Protein AF-0000000080712493 (afdb_homodimer)

Solvent-accessible surface area (backbone atoms only — not comparable to full-atom values): 12347 Å² total; per-residue (Å²): 123,86,39,82,75,51,66,34,61,22,50,21,56,15,63,60,37,55,38,54,39,56,2,44,39,39,2,49,44,54,32,48,72,84,66,84,68,89,55,41,66,80,71,30,72,74,20,59,71,36,26,31,35,43,40,38,36,16,29,70,61,60,69,86,69,39,54,61,70,66,43,53,66,72,57,88,69,43,43,71,48,79,75,41,77,43,84,12,12,34,76,44,72,55,85,54,62,48,60,93,55,55,23,89,50,30,45,19,30,29,18,34,23,42,41,36,36,26,60,123,87,38,82,74,52,66,35,63,23,48,21,56,16,63,60,38,55,39,53,38,55,3,44,37,41,2,49,44,54,32,48,73,85,65,82,71,90,56,41,65,78,71,30,70,74,19,60,70,34,25,31,35,44,38,38,35,17,27,71,63,62,69,86,69,38,54,62,70,65,44,53,67,72,57,89,69,41,42,71,46,80,74,40,76,43,84,12,12,33,78,46,74,54,83,54,63,48,60,93,57,54,24,89,50,28,45,18,30,28,18,34,24,42,43,37,35,26,62

Sequence (238 aa):
MDHVLFVELGFGNDQHGQNATKACVRACRNAIEFNSIPSIKNIVPGGYAGMKLRVQLAVPVAEEEVDVEEIKKVFPYGELLPIEFQSGGMRASSGIALPEMGDTNDDMIVAISCVTVGYMDHVLFVELGFGNDQHGQNATKACVRACRNAIEFNSIPSIKNIVPGGYAGMKLRVQLAVPVAEEEVDVEEIKKVFPYGELLPIEFQSGGMRASSGIALPEMGDTNDDMIVAISCVTVGY

Foldseek 3Di:
DPDWDDKWKFKAKDQAQQQQQRRLLRRLCRRPVPDDDPCQPVPAVVRQQRKEKAKEKAWQDDPVSYDVVSNVVSDPTYHYDDYHYDHDFDWDFSPDYDVVRNHPHRIMIMMMMMMIMDD/DPDWDDKFKFKAKDQAQQQQQRRLLRRLCRRPVPDDDPCQPVPAVVGQQRKEKAKEKAWQDDPVSYDVVSNVVSDPTYHYDDYHYDHDFDWDFSPDYDVVRNHPHRIMIMMMMMMIMDD

InterPro domains:
  IPR011719 Conserved hypothetical protein CHP02058 [PF09585] (5-117)
  IPR011719 Conserved hypothetical protein CHP02058 [PTHR34784] (3-119)
  IPR011719 Conserved hypothetical protein CHP02058 [TIGR02058] (4-119)
  IPR037103 Tubulin/FtsZ-like, C-terminal domain [G3DSA:3.30.1330.20] (1-119)

Radius of gyration: 18.99 Å; Cα contacts (8 Å, |Δi|>4): 610; chains: 2; bounding box: 48×58×40 Å

Structure (mmCIF, N/CA/C/O backbone):
data_AF-0000000080712493-model_v1
#
loop_
_entity.id
_entity.type
_entity.pdbx_description
1 polymer 'Uncharacterized protein'
#
loop_
_atom_site.group_PDB
_atom_site.id
_atom_site.type_symbol
_atom_site.label_atom_id
_atom_site.label_alt_id
_atom_site.label_comp_id
_atom_site.label_asym_id
_atom_site.label_entity_id
_atom_site.label_seq_id
_atom_site.pdbx_PDB_ins_code
_atom_site.Cartn_x
_atom_site.Cartn_y
_atom_site.Cartn_z
_atom_site.occupancy
_atom_site.B_iso_or_equiv
_atom_site.auth_seq_id
_atom_site.auth_comp_id
_atom_site.auth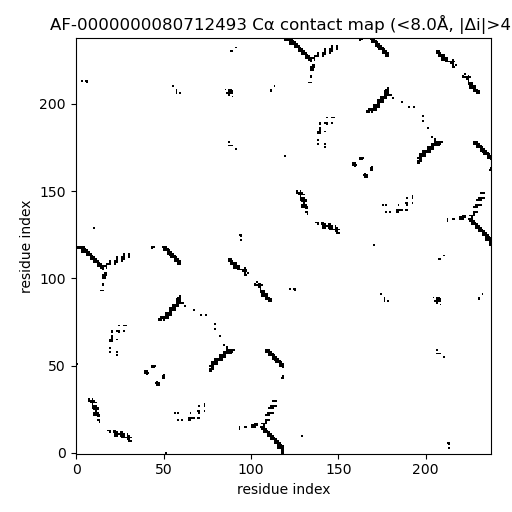_asym_id
_atom_site.auth_atom_id
_atom_site.pdbx_PDB_model_num
ATOM 1 N N . MET A 1 1 ? -0.696 21.531 14.648 1 87.88 1 MET A N 1
ATOM 2 C CA . MET A 1 1 ? -1.463 21.969 13.484 1 87.88 1 MET A CA 1
ATOM 3 C C . MET A 1 1 ? -2.91 22.266 13.867 1 87.88 1 MET A C 1
ATOM 5 O O . MET A 1 1 ? -3.658 21.359 14.234 1 87.88 1 MET A O 1
ATOM 9 N N . ASP A 1 2 ? -3.365 23.531 13.875 1 89.62 2 ASP A N 1
ATOM 10 C CA . ASP A 1 2 ? -4.664 23.969 14.383 1 89.62 2 ASP A CA 1
ATOM 11 C C . ASP A 1 2 ? -5.758 23.734 13.344 1 89.62 2 ASP A C 1
ATOM 13 O O . ASP A 1 2 ? -6.926 23.547 13.695 1 89.62 2 ASP A O 1
ATOM 17 N N . HIS A 1 3 ? -5.41 23.844 12.023 1 94.12 3 HIS A N 1
ATOM 18 C CA . HIS A 1 3 ? -6.352 23.672 10.922 1 94.12 3 HIS A CA 1
ATOM 19 C C . HIS A 1 3 ? -5.828 22.672 9.891 1 94.12 3 HIS A C 1
ATOM 21 O O . HIS A 1 3 ? -4.801 22.922 9.25 1 94.12 3 HIS A O 1
ATOM 27 N N . VAL A 1 4 ? -6.617 21.641 9.703 1 94.81 4 VAL A N 1
ATOM 28 C CA . VAL A 1 4 ? -6.293 20.656 8.68 1 94.81 4 VAL A CA 1
ATOM 29 C C . VAL A 1 4 ? -6.992 21.031 7.367 1 94.81 4 VAL A C 1
ATOM 31 O O . VAL A 1 4 ? -8.203 21.281 7.352 1 94.81 4 VAL A O 1
ATOM 34 N N . LEU A 1 5 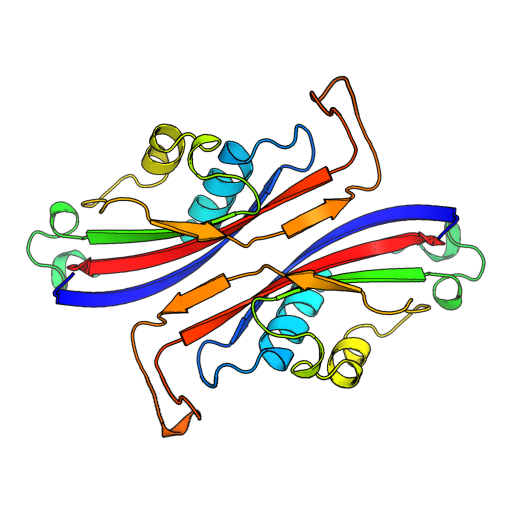? -6.223 21.141 6.293 1 93.5 5 LEU A N 1
ATOM 35 C CA . LEU A 1 5 ? -6.785 21.453 4.984 1 93.5 5 LEU A CA 1
ATOM 36 C C . LEU A 1 5 ? -7.07 20.172 4.203 1 93.5 5 LEU A C 1
ATOM 38 O O . LEU A 1 5 ? -8.188 19.969 3.723 1 93.5 5 LEU A O 1
ATOM 42 N N . PHE A 1 6 ? -6.109 19.344 4.074 1 92.44 6 PHE A N 1
ATOM 43 C CA . PHE A 1 6 ? -6.355 18.062 3.412 1 92.44 6 PHE A CA 1
ATOM 44 C C . PHE A 1 6 ? -5.336 17.031 3.852 1 92.44 6 PHE A C 1
ATOM 46 O O . PHE A 1 6 ? -4.316 17.359 4.461 1 92.44 6 PHE A O 1
ATOM 53 N N . VAL A 1 7 ? -5.656 15.766 3.613 1 95.75 7 VAL A N 1
ATOM 54 C CA . VAL A 1 7 ? -4.867 14.578 3.924 1 95.75 7 VAL A CA 1
ATOM 55 C C . VAL A 1 7 ? -4.633 13.758 2.654 1 95.75 7 VAL A C 1
ATOM 57 O O . VAL A 1 7 ? -5.566 13.523 1.884 1 95.75 7 VAL A O 1
ATOM 60 N N . GLU A 1 8 ? -3.416 13.391 2.385 1 95.88 8 GLU A N 1
ATOM 61 C CA . GLU A 1 8 ? -3.035 12.625 1.206 1 95.88 8 GLU A CA 1
ATOM 62 C C . GLU A 1 8 ? -2.256 11.367 1.593 1 95.88 8 GLU A C 1
ATOM 64 O O . GLU A 1 8 ? -1.424 11.406 2.502 1 95.88 8 GLU A O 1
ATOM 69 N N . LEU A 1 9 ? -2.561 10.312 0.886 1 97.75 9 LEU A N 1
ATOM 70 C CA . LEU A 1 9 ? -1.849 9.055 1.108 1 97.75 9 LEU A CA 1
ATOM 71 C C . LEU A 1 9 ? -0.946 8.727 -0.076 1 97.75 9 LEU A C 1
ATOM 73 O O . LEU A 1 9 ? -1.224 9.133 -1.206 1 97.75 9 LEU A O 1
ATOM 77 N N . GLY A 1 10 ? 0.077 8.039 0.183 1 98.31 10 GLY A N 1
ATOM 78 C CA . GLY A 1 10 ? 0.946 7.473 -0.836 1 98.31 10 GLY A CA 1
ATOM 79 C C . GLY A 1 10 ? 1.612 6.18 -0.403 1 98.31 10 GLY A C 1
ATOM 80 O O . GLY A 1 10 ? 1.569 5.816 0.774 1 98.31 10 GLY A O 1
ATOM 81 N N . PHE A 1 11 ? 2.195 5.508 -1.31 1 98.5 11 PHE A N 1
ATOM 82 C CA . PHE A 1 11 ? 2.977 4.316 -1 1 98.5 11 PHE A CA 1
ATOM 83 C C . PHE A 1 11 ? 4.164 4.188 -1.944 1 98.5 11 PHE A C 1
ATOM 85 O O . PHE A 1 11 ? 4.195 4.816 -3.004 1 98.5 11 PHE A O 1
ATOM 92 N N . GLY A 1 12 ? 5.113 3.465 -1.508 1 98.44 12 GLY A N 1
ATOM 93 C CA . GLY A 1 12 ? 6.344 3.234 -2.248 1 98.44 12 GLY A CA 1
ATOM 94 C C . GLY A 1 12 ? 7.074 1.98 -1.812 1 98.44 12 GLY A C 1
ATOM 95 O O . GLY A 1 12 ? 6.867 1.488 -0.7 1 98.44 12 GLY A O 1
ATOM 96 N N . ASN A 1 13 ? 7.879 1.488 -2.695 1 98.25 13 ASN A N 1
ATOM 97 C CA . ASN A 1 13 ? 8.609 0.264 -2.379 1 98.25 13 ASN A CA 1
ATOM 98 C C . ASN A 1 13 ? 10.07 0.359 -2.793 1 98.25 13 ASN A C 1
ATOM 100 O O . ASN A 1 13 ? 10.445 1.251 -3.557 1 98.25 13 ASN A O 1
ATOM 104 N N . ASP A 1 14 ? 10.922 -0.417 -2.189 1 97.25 14 ASP A N 1
ATOM 105 C CA . ASP A 1 14 ? 12.219 -0.833 -2.703 1 97.25 14 ASP A CA 1
ATOM 106 C C . ASP A 1 14 ? 12.227 -2.32 -3.045 1 97.25 14 ASP A C 1
ATOM 108 O O . ASP A 1 14 ? 12.195 -3.17 -2.152 1 97.25 14 ASP A O 1
ATOM 112 N N . GLN A 1 15 ? 12.273 -2.547 -4.371 1 95.06 15 GLN A N 1
ATOM 113 C CA . GLN A 1 15 ? 12.148 -3.918 -4.852 1 95.06 15 GLN A CA 1
ATOM 114 C C . GLN A 1 15 ? 13.422 -4.715 -4.59 1 95.06 15 GLN A C 1
ATOM 116 O O . GLN A 1 15 ? 13.375 -5.938 -4.426 1 95.06 15 GLN A O 1
ATOM 121 N N . HIS A 1 16 ? 14.547 -3.967 -4.684 1 93.69 16 HIS A N 1
ATOM 122 C CA . HIS A 1 16 ? 15.852 -4.59 -4.523 1 93.69 16 HIS A CA 1
ATOM 123 C C . HIS A 1 16 ? 16.734 -3.785 -3.576 1 93.69 16 HIS A C 1
ATOM 125 O O . HIS A 1 16 ? 16.906 -2.574 -3.75 1 93.69 16 HIS A O 1
ATOM 131 N N . GLY A 1 17 ? 17.312 -4.395 -2.645 1 91 17 GLY A N 1
ATOM 132 C CA . GLY A 1 17 ? 18.25 -3.742 -1.735 1 91 17 GLY A CA 1
ATOM 133 C C . GLY A 1 17 ? 17.703 -3.6 -0.327 1 91 17 GLY A C 1
ATOM 134 O O . GLY A 1 17 ? 18.453 -3.34 0.613 1 91 17 GLY A O 1
ATOM 135 N N . GLN A 1 18 ? 16.344 -3.801 -0.254 1 94.31 18 GLN A N 1
ATOM 136 C CA . GLN A 1 18 ? 15.688 -3.725 1.046 1 94.31 18 GLN A CA 1
ATOM 137 C C . GLN A 1 18 ? 15.977 -2.395 1.733 1 94.31 18 GLN A C 1
ATOM 139 O O . GLN A 1 18 ? 16.234 -2.357 2.939 1 94.31 18 GLN A O 1
ATOM 144 N N . ASN A 1 19 ? 16.031 -1.314 0.938 1 96.81 19 ASN A N 1
ATOM 145 C CA . ASN A 1 19 ? 16.312 0.036 1.415 1 96.81 19 ASN A CA 1
ATOM 146 C C . ASN A 1 19 ? 15.039 0.756 1.844 1 96.81 19 ASN A C 1
ATOM 148 O O . ASN A 1 19 ? 14.336 1.341 1.013 1 96.81 19 ASN A O 1
ATOM 152 N N . ALA A 1 20 ? 14.805 0.821 3.139 1 97.94 20 ALA A N 1
ATOM 153 C CA . ALA A 1 20 ? 13.586 1.405 3.686 1 97.94 20 ALA A CA 1
ATOM 154 C C . ALA A 1 20 ? 13.531 2.906 3.42 1 97.94 20 ALA A C 1
ATOM 156 O O . ALA A 1 20 ? 12.445 3.473 3.242 1 97.94 20 ALA A O 1
ATOM 157 N N . THR A 1 21 ? 14.703 3.604 3.34 1 98.69 21 THR A N 1
ATOM 158 C CA . THR A 1 21 ? 14.734 5.027 3.021 1 98.69 21 THR A CA 1
ATOM 159 C C . THR A 1 21 ? 14.164 5.281 1.63 1 98.69 21 THR A C 1
ATOM 161 O O . THR A 1 21 ? 13.328 6.176 1.447 1 98.69 21 THR A O 1
ATOM 164 N N . LYS A 1 22 ? 14.594 4.438 0.699 1 98.38 22 LYS A N 1
ATOM 165 C CA . LYS A 1 22 ? 14.109 4.562 -0.672 1 98.38 22 LYS A CA 1
ATOM 166 C C . LYS A 1 22 ? 12.602 4.344 -0.743 1 98.38 22 LYS A C 1
ATOM 168 O O . LYS A 1 22 ? 11.898 5.074 -1.439 1 98.38 22 LYS A O 1
ATOM 173 N N . ALA A 1 23 ? 12.078 3.359 -0.064 1 98.62 23 ALA A N 1
ATOM 174 C CA . ALA A 1 23 ? 10.648 3.084 -0.031 1 98.62 23 ALA A CA 1
ATOM 175 C C . ALA A 1 23 ? 9.875 4.27 0.541 1 98.62 23 ALA A C 1
ATOM 177 O O . ALA A 1 23 ? 8.844 4.672 -0.008 1 98.62 23 ALA A O 1
ATOM 178 N N . CYS A 1 24 ? 10.375 4.891 1.605 1 98.81 24 CYS A N 1
ATOM 179 C CA . CYS A 1 24 ? 9.719 6.008 2.266 1 98.81 24 CYS A CA 1
ATOM 180 C C . CYS A 1 24 ? 9.719 7.25 1.379 1 98.81 24 CYS A C 1
ATOM 182 O O . CYS A 1 24 ? 8.719 7.961 1.294 1 98.81 24 CYS A O 1
ATOM 184 N N . VAL A 1 25 ? 10.875 7.488 0.703 1 98.81 25 VAL A N 1
ATOM 185 C CA . VAL A 1 25 ? 10.969 8.633 -0.198 1 98.81 25 VAL A CA 1
ATOM 186 C C . VAL A 1 25 ? 9.953 8.492 -1.327 1 98.81 25 VAL A C 1
ATOM 188 O O . VAL A 1 25 ? 9.234 9.438 -1.65 1 98.81 25 VAL A O 1
ATOM 191 N N . ARG A 1 26 ? 9.844 7.312 -1.869 1 98.69 26 ARG A N 1
ATOM 192 C CA . ARG A 1 26 ? 8.891 7.051 -2.945 1 98.69 26 ARG A CA 1
ATOM 193 C C . ARG A 1 26 ? 7.457 7.203 -2.459 1 98.69 26 ARG A C 1
ATOM 195 O O . ARG A 1 26 ? 6.602 7.715 -3.184 1 98.69 26 ARG A O 1
ATOM 202 N N . ALA A 1 27 ? 7.137 6.75 -1.222 1 98.69 27 ALA A N 1
ATOM 203 C CA . ALA A 1 27 ? 5.805 6.883 -0.641 1 98.69 27 ALA A CA 1
ATOM 204 C C . ALA A 1 27 ? 5.418 8.352 -0.482 1 98.69 27 ALA A C 1
ATOM 206 O O . ALA A 1 27 ? 4.301 8.75 -0.819 1 98.69 27 ALA A O 1
ATOM 207 N N . CYS A 1 28 ? 6.367 9.195 0.001 1 98.62 28 CYS A N 1
ATOM 208 C CA . CYS A 1 28 ? 6.109 10.617 0.193 1 98.62 28 CYS A CA 1
ATOM 209 C C . CYS A 1 28 ? 5.926 11.32 -1.145 1 98.62 28 CYS A C 1
ATOM 211 O O . CYS A 1 28 ? 5.016 12.141 -1.302 1 98.62 28 CYS A O 1
ATOM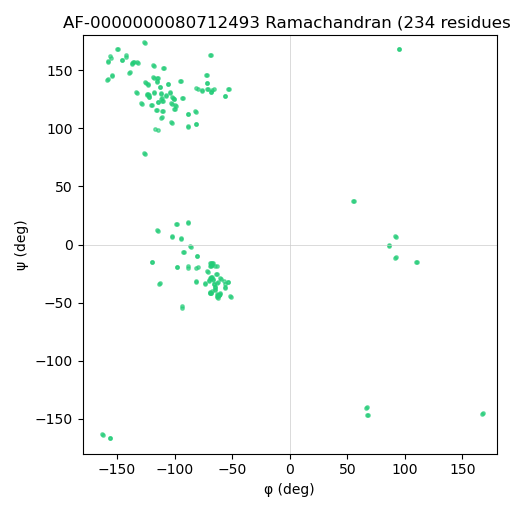 213 N N . ARG A 1 29 ? 6.754 10.945 -2.146 1 98.31 29 ARG A N 1
ATOM 214 C CA . ARG A 1 29 ? 6.605 11.523 -3.477 1 98.31 29 ARG A CA 1
ATOM 215 C C . ARG A 1 29 ? 5.258 11.156 -4.086 1 98.31 29 ARG A C 1
ATOM 217 O O . ARG A 1 29 ? 4.586 12.008 -4.676 1 98.31 29 ARG A O 1
ATOM 224 N N . ASN A 1 30 ? 4.918 9.906 -3.959 1 98.12 30 ASN A N 1
ATOM 225 C CA . ASN A 1 30 ? 3.631 9.43 -4.453 1 98.12 30 ASN A CA 1
ATOM 226 C C . ASN A 1 30 ? 2.471 10.211 -3.84 1 98.12 30 ASN A C 1
ATOM 228 O O . ASN A 1 30 ? 1.493 10.516 -4.523 1 98.12 30 ASN A O 1
ATOM 232 N N . ALA A 1 31 ? 2.582 10.594 -2.557 1 97.25 31 ALA A N 1
ATOM 233 C CA . ALA A 1 31 ? 1.518 11.297 -1.846 1 97.25 31 ALA A CA 1
ATOM 234 C C . ALA A 1 31 ? 1.32 12.703 -2.4 1 97.25 31 ALA A C 1
ATOM 236 O O . ALA A 1 31 ? 0.191 13.195 -2.484 1 97.25 31 ALA A O 1
ATOM 237 N N . ILE A 1 32 ? 2.336 13.297 -2.941 1 94.75 32 ILE A N 1
ATOM 238 C CA . ILE A 1 32 ? 2.199 14.734 -3.168 1 94.75 32 ILE A CA 1
ATOM 239 C C . ILE A 1 32 ? 2.334 15.031 -4.66 1 94.75 32 ILE A C 1
ATOM 241 O O . ILE A 1 32 ? 1.996 16.125 -5.109 1 94.75 32 ILE A O 1
ATOM 245 N N . GLU A 1 33 ? 2.814 14.172 -5.5 1 92.38 33 GLU A N 1
ATOM 246 C CA . GLU A 1 33 ? 3.281 14.469 -6.852 1 92.38 33 GLU A CA 1
ATOM 247 C C . GLU A 1 33 ? 2.121 14.867 -7.762 1 92.38 33 GLU A C 1
ATOM 249 O O . GLU A 1 33 ? 2.316 15.578 -8.75 1 92.38 33 GLU A O 1
ATOM 254 N N . PHE A 1 34 ? 0.873 14.594 -7.43 1 87.06 34 PHE A N 1
ATOM 255 C CA . PHE A 1 34 ? -0.231 14.891 -8.336 1 87.06 34 PHE A CA 1
ATOM 256 C C . PHE A 1 34 ? -1.154 15.945 -7.742 1 87.06 34 PHE A C 1
ATOM 258 O O . PHE A 1 34 ? -2.293 16.109 -8.188 1 87.06 34 PHE A O 1
ATOM 265 N N . ASN A 1 35 ? -0.707 16.578 -6.688 1 84.75 35 ASN A N 1
ATOM 266 C CA . ASN A 1 35 ? -1.537 17.562 -5.992 1 84.75 35 ASN A CA 1
ATOM 267 C C . ASN A 1 35 ? -1.109 18.984 -6.316 1 84.75 35 ASN A C 1
ATOM 269 O O . ASN A 1 35 ? 0.084 19.266 -6.434 1 84.75 35 ASN A O 1
ATOM 273 N N . SER A 1 36 ? -2.047 19.797 -6.656 1 85.94 36 SER A N 1
ATOM 274 C CA . SER A 1 36 ? -1.886 21.25 -6.781 1 85.94 36 SER A CA 1
ATOM 275 C C . SER A 1 36 ? -2.885 22 -5.898 1 85.94 36 SER A C 1
ATOM 277 O O . SER A 1 36 ? -4.051 21.609 -5.809 1 85.94 36 SER A O 1
ATOM 279 N N . ILE A 1 37 ? -2.357 22.938 -5.098 1 84.69 37 ILE A N 1
ATOM 280 C CA . ILE A 1 37 ? -3.199 23.734 -4.211 1 84.69 37 ILE A CA 1
ATOM 281 C C . ILE A 1 37 ? -2.949 25.234 -4.461 1 84.69 37 ILE A C 1
ATOM 283 O O . ILE A 1 37 ? -2.344 25.906 -3.631 1 84.69 37 ILE A O 1
ATOM 287 N N . PRO A 1 38 ? -3.475 25.766 -5.465 1 86.5 38 PRO A N 1
ATOM 288 C CA . PRO A 1 38 ? -3.188 27.141 -5.867 1 86.5 38 PRO A CA 1
ATOM 289 C C . PRO A 1 38 ? -3.709 28.172 -4.867 1 86.5 38 PRO A C 1
ATOM 291 O O . PRO A 1 38 ? -3.271 29.328 -4.875 1 86.5 38 PRO A O 1
ATOM 294 N N . SER A 1 39 ? -4.582 27.781 -3.984 1 90.19 39 SER A N 1
ATOM 295 C CA . SER A 1 39 ? -5.27 28.734 -3.115 1 90.19 39 SER A CA 1
ATOM 296 C C . SER A 1 39 ? -4.551 28.875 -1.778 1 90.19 39 SER A C 1
ATOM 298 O O . SER A 1 39 ? -5.051 29.547 -0.869 1 90.19 39 SER A O 1
ATOM 300 N N . ILE A 1 40 ? -3.434 28.266 -1.618 1 90.56 40 ILE A N 1
ATOM 301 C CA . ILE A 1 40 ? -2.715 28.266 -0.349 1 90.56 40 ILE A CA 1
ATOM 302 C C . ILE A 1 40 ? -2.545 29.688 0.16 1 90.56 40 ILE A C 1
ATOM 304 O O . ILE A 1 40 ? -2.775 29.969 1.34 1 90.56 40 ILE A O 1
ATOM 308 N N . LYS A 1 41 ? -2.172 30.641 -0.695 1 91.88 41 LYS A N 1
ATOM 309 C CA . LYS A 1 41 ? -1.912 32.031 -0.292 1 91.88 41 LYS A CA 1
ATOM 310 C C . LYS A 1 41 ? -3.18 32.688 0.234 1 91.88 41 LYS A C 1
ATOM 312 O O . LYS A 1 41 ? -3.109 33.594 1.061 1 91.88 41 LYS A O 1
ATOM 317 N N . ASN A 1 42 ? -4.277 32.156 -0.229 1 94.31 42 ASN A N 1
ATOM 318 C CA . ASN A 1 42 ? -5.555 32.75 0.167 1 94.31 42 ASN A CA 1
ATOM 319 C C . ASN A 1 42 ? -6.07 32.125 1.469 1 94.31 42 ASN A C 1
ATOM 321 O O . ASN A 1 42 ? -6.844 32.75 2.189 1 94.31 42 ASN A O 1
ATOM 325 N N . ILE A 1 43 ? -5.586 31.016 1.812 1 93.19 43 ILE A N 1
ATOM 326 C CA . ILE A 1 43 ? -6.227 30.25 2.881 1 93.19 43 ILE A CA 1
ATOM 327 C C . ILE A 1 43 ? -5.289 30.172 4.082 1 93.19 43 ILE A C 1
ATOM 329 O O . ILE A 1 43 ? -5.742 30.141 5.23 1 93.19 43 ILE A O 1
ATOM 333 N N . VAL A 1 44 ? -3.998 30.109 3.877 1 94.06 44 VAL A N 1
ATOM 334 C CA . VAL A 1 44 ? -3.023 29.891 4.941 1 94.06 44 VAL A CA 1
ATOM 335 C C . VAL A 1 44 ? -2.348 31.203 5.312 1 94.06 44 VAL A C 1
ATOM 337 O O . VAL A 1 44 ? -1.729 31.844 4.465 1 94.06 44 VAL A O 1
ATOM 340 N N . PRO A 1 45 ? -2.496 31.547 6.586 1 94.62 45 PRO A N 1
ATOM 341 C CA . PRO A 1 45 ? -1.699 32.688 7.02 1 94.62 45 PRO A CA 1
ATOM 342 C C . PRO A 1 45 ? -0.205 32.5 6.77 1 94.62 45 PRO A C 1
ATOM 344 O O . PRO A 1 45 ? 0.367 31.484 7.176 1 94.62 45 PRO A O 1
ATOM 347 N N . GLY A 1 46 ? 0.422 33.531 6.07 1 93.62 46 GLY A N 1
ATOM 348 C CA . GLY A 1 46 ? 1.84 33.438 5.762 1 93.62 46 GLY A CA 1
ATOM 349 C C . GLY A 1 46 ? 2.121 32.688 4.469 1 93.62 46 GLY A C 1
ATOM 350 O O . GLY A 1 46 ? 3.275 32.594 4.047 1 93.62 46 GLY A O 1
ATOM 351 N N . GLY A 1 47 ? 1.025 32.188 3.787 1 93.19 47 GLY A N 1
ATOM 352 C CA . GLY A 1 47 ? 1.178 31.484 2.521 1 93.19 47 GLY A CA 1
ATOM 353 C C . GLY A 1 47 ? 1.901 30.156 2.656 1 93.19 47 GLY A C 1
ATOM 354 O O . GLY A 1 47 ? 1.628 29.391 3.578 1 93.19 47 GLY A O 1
ATOM 355 N N . TYR A 1 48 ? 2.76 29.844 1.742 1 90.19 48 TYR A N 1
ATOM 356 C CA . TYR A 1 48 ? 3.492 28.594 1.724 1 90.19 48 TYR A CA 1
ATOM 357 C C . TYR A 1 48 ? 4.391 28.469 2.949 1 90.19 48 TYR A C 1
ATOM 359 O O . TYR A 1 48 ? 4.578 27.359 3.477 1 90.19 48 TYR A O 1
ATOM 367 N N . ALA A 1 49 ? 4.898 29.547 3.422 1 92.06 49 ALA A N 1
ATOM 368 C CA . ALA A 1 49 ? 5.793 29.516 4.574 1 92.06 49 ALA A CA 1
ATOM 369 C C . ALA A 1 49 ? 5.035 29.172 5.852 1 92.06 49 ALA A C 1
ATOM 371 O O . ALA A 1 49 ? 5.609 28.641 6.797 1 92.06 49 ALA A O 1
ATOM 372 N N . GLY A 1 50 ? 3.719 29.438 5.828 1 94.12 50 GLY A N 1
ATOM 373 C CA . GLY A 1 50 ? 2.893 29.172 6.996 1 94.12 50 GLY A CA 1
ATOM 374 C C . GLY A 1 50 ? 2.266 27.797 6.996 1 94.12 50 GLY A C 1
ATOM 375 O O . GLY A 1 50 ? 1.673 27.375 7.992 1 94.12 50 GLY A O 1
ATOM 376 N N . MET A 1 51 ? 2.477 27.156 5.875 1 94.62 51 MET A N 1
ATOM 377 C CA . MET A 1 51 ? 1.912 25.812 5.734 1 94.62 51 MET A CA 1
ATOM 378 C C . MET A 1 51 ? 2.666 24.812 6.605 1 94.62 51 MET A C 1
ATOM 380 O O . MET A 1 51 ? 3.895 24.859 6.691 1 94.62 51 MET A O 1
ATOM 384 N N . LYS A 1 52 ? 1.937 23.938 7.227 1 96.69 52 LYS A N 1
ATOM 385 C CA . LYS A 1 52 ? 2.529 22.875 8.039 1 96.69 52 LYS A CA 1
ATOM 386 C C . LYS A 1 52 ? 2.236 21.5 7.438 1 96.69 52 LYS A C 1
ATOM 388 O O . LYS A 1 52 ? 1.144 21.266 6.918 1 96.69 52 LYS A O 1
ATOM 393 N N . LEU A 1 53 ? 3.213 20.719 7.508 1 97.25 53 LEU A N 1
ATOM 394 C CA . LEU A 1 53 ? 3.088 19.344 7.023 1 97.25 53 LEU A CA 1
ATOM 395 C C . LEU A 1 53 ? 3.346 18.344 8.148 1 97.25 53 LEU A C 1
ATOM 397 O O . LEU A 1 53 ? 4.414 18.375 8.766 1 97.25 53 LEU A O 1
ATOM 401 N N . ARG A 1 54 ? 2.371 17.516 8.445 1 98 54 ARG A N 1
ATOM 402 C CA . ARG A 1 54 ? 2.557 16.344 9.289 1 98 54 ARG A CA 1
ATOM 403 C C . ARG A 1 54 ? 2.699 15.078 8.438 1 98 54 ARG A C 1
ATOM 405 O O . ARG A 1 54 ? 1.805 14.742 7.664 1 98 54 ARG A O 1
ATOM 412 N N . VAL A 1 55 ? 3.807 14.453 8.594 1 98.5 55 VAL A N 1
ATOM 413 C CA . VAL A 1 55 ? 4.098 13.258 7.812 1 98.5 55 VAL A CA 1
ATOM 414 C C . VAL A 1 55 ? 4.18 12.047 8.734 1 98.5 55 VAL A C 1
ATOM 416 O O . VAL A 1 55 ? 4.961 12.031 9.688 1 98.5 55 VAL A O 1
ATOM 419 N N . GLN A 1 56 ? 3.369 11.094 8.453 1 98.62 56 GLN A N 1
ATOM 420 C CA . GLN A 1 56 ? 3.402 9.789 9.117 1 98.62 56 GLN A CA 1
ATOM 421 C C . GLN A 1 56 ? 3.834 8.695 8.148 1 98.62 56 GLN A C 1
ATOM 423 O O . GLN A 1 56 ? 3.383 8.656 7 1 98.62 56 GLN A O 1
ATOM 428 N N . LEU A 1 57 ? 4.727 7.836 8.633 1 98.81 57 LEU A N 1
ATOM 429 C CA . LEU A 1 57 ? 5.227 6.738 7.812 1 98.81 57 LEU A CA 1
ATOM 430 C C . LEU A 1 57 ? 4.965 5.395 8.484 1 98.81 57 LEU A C 1
ATOM 432 O O . LEU A 1 57 ? 5.227 5.23 9.68 1 98.81 57 LEU A O 1
ATOM 436 N N . ALA A 1 58 ? 4.348 4.461 7.805 1 98.88 58 ALA A N 1
ATOM 437 C CA . ALA A 1 58 ? 4.27 3.053 8.195 1 98.88 58 ALA A CA 1
ATOM 438 C C . ALA A 1 58 ? 5.281 2.213 7.414 1 98.88 58 ALA A C 1
ATOM 440 O O . ALA A 1 58 ? 5.215 2.133 6.188 1 98.88 58 ALA A O 1
ATOM 441 N N . VAL A 1 59 ? 6.188 1.655 8.078 1 98.5 59 VAL A N 1
ATOM 442 C CA . VAL A 1 59 ? 7.293 0.917 7.473 1 98.5 59 VAL A CA 1
ATOM 443 C C . VAL A 1 59 ? 7.566 -0.351 8.281 1 98.5 59 VAL A C 1
ATOM 445 O O . VAL A 1 59 ? 7.383 -0.371 9.5 1 98.5 59 VAL A O 1
ATOM 448 N N . PRO A 1 60 ? 8.031 -1.442 7.609 1 98.31 60 PRO A N 1
ATOM 449 C CA . PRO A 1 60 ? 8.211 -2.715 8.312 1 98.31 60 PRO A CA 1
ATOM 450 C C . PRO A 1 60 ? 9.594 -2.848 8.945 1 98.31 60 PRO A C 1
ATOM 452 O O . PRO A 1 60 ? 10.109 -3.959 9.094 1 98.31 60 PRO A O 1
ATOM 455 N N . VAL A 1 61 ? 10.352 -1.774 9.156 1 97.62 61 VAL A N 1
ATOM 456 C CA . VAL A 1 61 ? 11.656 -1.757 9.812 1 97.62 61 VAL A CA 1
ATOM 457 C C . VAL A 1 61 ? 11.641 -0.755 10.969 1 97.62 61 VAL A C 1
ATOM 459 O O . VAL A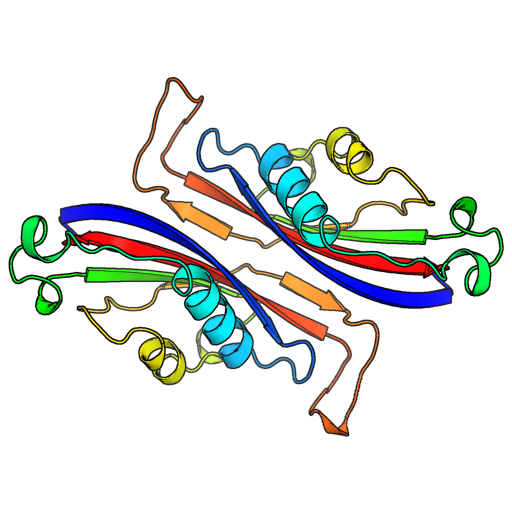 1 61 ? 10.688 0.005 11.125 1 97.62 61 VAL A O 1
ATOM 462 N N . ALA A 1 62 ? 12.734 -0.78 11.695 1 97.31 62 ALA A N 1
ATOM 463 C CA . ALA A 1 62 ? 12.867 0.191 12.773 1 97.31 62 ALA A CA 1
ATOM 464 C C . ALA A 1 62 ? 13.109 1.595 12.227 1 97.31 62 ALA A C 1
ATOM 466 O O . ALA A 1 62 ? 13.758 1.759 11.188 1 97.31 62 ALA A O 1
ATOM 467 N N . GLU A 1 63 ? 12.555 2.574 12.953 1 97.25 63 GLU A N 1
ATOM 468 C CA . GLU A 1 63 ? 12.68 3.969 12.539 1 97.25 63 GLU A CA 1
ATOM 469 C C . GLU A 1 63 ? 14.141 4.352 12.32 1 97.25 63 GLU A C 1
ATOM 471 O O . GLU A 1 63 ? 14.445 5.145 11.43 1 97.25 63 GLU A O 1
ATOM 476 N N . GLU A 1 64 ? 15.039 3.736 13.102 1 97.56 64 GLU A N 1
ATOM 477 C CA . GLU A 1 64 ? 16.453 4.094 13.039 1 97.56 64 GLU A CA 1
ATOM 478 C C . GLU A 1 64 ? 17.078 3.67 11.711 1 97.56 64 GLU A C 1
ATOM 480 O O . GLU A 1 64 ? 18.156 4.133 11.352 1 97.56 64 GLU A O 1
ATOM 485 N N . GLU A 1 65 ? 16.406 2.799 10.977 1 97.25 65 GLU A N 1
ATOM 486 C CA . GLU A 1 65 ? 16.922 2.293 9.711 1 97.25 65 GLU A CA 1
ATOM 487 C C . GLU A 1 65 ? 16.547 3.227 8.555 1 97.25 65 GLU A C 1
ATOM 489 O O . GLU A 1 65 ? 16.984 3.014 7.422 1 97.25 65 GLU A O 1
ATOM 494 N N . VAL A 1 66 ? 15.82 4.305 8.859 1 98.5 66 VAL A N 1
ATOM 495 C CA . VAL A 1 66 ? 15.352 5.223 7.824 1 98.5 66 VAL A CA 1
ATOM 496 C C . VAL A 1 66 ? 16.062 6.562 7.965 1 98.5 66 VAL A C 1
ATOM 498 O O . VAL A 1 66 ? 16.141 7.129 9.062 1 98.5 66 VAL A O 1
ATOM 501 N N . ASP A 1 67 ? 16.594 7.023 6.902 1 98.5 67 ASP A N 1
ATOM 502 C CA . ASP A 1 67 ? 17.234 8.336 6.867 1 98.5 67 ASP A CA 1
ATOM 503 C C . ASP A 1 67 ? 16.203 9.445 6.703 1 98.5 67 ASP A C 1
ATOM 505 O O . ASP A 1 67 ? 15.82 9.789 5.582 1 98.5 67 ASP A O 1
ATOM 509 N N . VAL A 1 68 ? 15.922 10.109 7.723 1 98.19 68 VAL A N 1
ATOM 510 C CA . VAL A 1 68 ? 14.867 11.117 7.77 1 98.19 68 VAL A CA 1
ATOM 511 C C . VAL A 1 68 ? 15.273 12.336 6.945 1 98.19 68 VAL A C 1
ATOM 513 O O . VAL A 1 68 ? 14.43 12.992 6.336 1 98.19 68 VAL A O 1
ATOM 516 N N . GLU A 1 69 ? 16.531 12.617 6.875 1 97.94 69 GLU A N 1
ATOM 517 C CA . GLU A 1 69 ? 16.984 13.773 6.113 1 97.94 69 GLU A CA 1
ATOM 518 C C . GLU A 1 69 ? 16.688 13.609 4.625 1 97.94 69 GLU A C 1
ATOM 520 O O . GLU A 1 69 ? 16.359 14.578 3.943 1 97.94 69 GLU A O 1
ATOM 525 N N . GLU A 1 70 ? 16.797 12.398 4.105 1 98.5 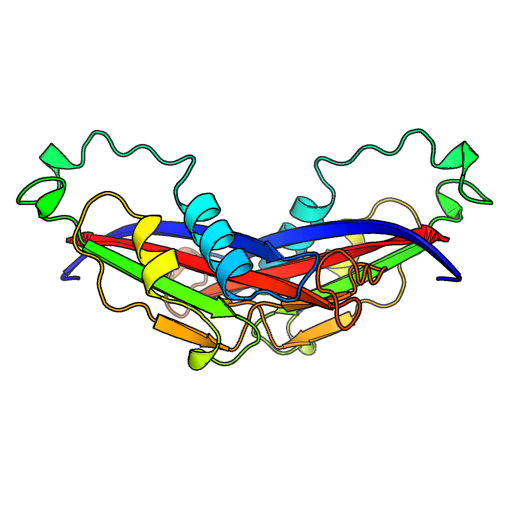70 GLU A N 1
ATOM 526 C CA . GLU A 1 70 ? 16.438 12.133 2.715 1 98.5 70 GLU A CA 1
ATOM 527 C C . GLU A 1 70 ? 14.953 12.328 2.475 1 98.5 70 GLU A C 1
ATOM 529 O O . GLU A 1 70 ? 14.547 12.805 1.412 1 98.5 70 GLU A O 1
ATOM 534 N N . ILE A 1 71 ? 14.133 12.008 3.469 1 98.5 71 ILE A N 1
ATOM 535 C CA . ILE A 1 71 ? 12.68 12.148 3.369 1 98.5 71 ILE A CA 1
ATOM 536 C C . ILE A 1 71 ? 12.312 13.633 3.328 1 98.5 71 ILE A C 1
ATOM 538 O O . ILE A 1 71 ? 11.461 14.047 2.539 1 98.5 71 ILE A O 1
ATOM 542 N N . LYS A 1 72 ? 12.977 14.43 4.145 1 97.88 72 LYS A N 1
ATOM 543 C CA . LYS A 1 72 ? 12.68 15.852 4.242 1 97.88 72 LYS A CA 1
ATOM 544 C C . LYS A 1 72 ? 12.883 16.547 2.902 1 97.88 72 LYS A C 1
ATOM 546 O O . LYS A 1 72 ? 12.164 17.5 2.578 1 97.88 72 LYS A O 1
ATOM 551 N N . LYS A 1 73 ? 13.75 16.047 2.1 1 97.81 73 LYS A N 1
ATOM 552 C CA . LYS A 1 73 ? 14.086 16.656 0.817 1 97.81 73 LYS A CA 1
ATOM 553 C C . LYS A 1 73 ? 12.93 16.547 -0.17 1 97.81 73 LYS A C 1
ATOM 555 O O . LYS A 1 73 ? 12.891 17.25 -1.178 1 97.81 73 LYS A O 1
ATOM 560 N N . VAL A 1 74 ? 12.031 15.703 0.05 1 97.81 74 VAL A N 1
ATOM 561 C CA . VAL A 1 74 ? 10.891 15.492 -0.836 1 97.81 74 VAL A CA 1
ATOM 562 C C . VAL A 1 74 ? 9.961 16.703 -0.785 1 97.81 74 VAL A C 1
ATOM 564 O O . VAL A 1 74 ? 9.242 16.984 -1.746 1 97.81 74 VAL A O 1
ATOM 567 N N . PHE A 1 75 ? 9.938 17.422 0.377 1 96.19 75 PHE A N 1
ATOM 568 C CA . PHE A 1 75 ? 8.984 18.5 0.629 1 96.19 75 PHE A CA 1
ATOM 569 C C . PHE A 1 75 ? 9.648 19.859 0.47 1 96.19 75 PHE A C 1
ATOM 571 O O . PHE A 1 75 ? 10.305 20.359 1.393 1 96.19 75 PHE A O 1
ATOM 578 N N . PRO A 1 76 ? 9.359 20.516 -0.592 1 89.62 76 PRO A N 1
ATOM 579 C CA . PRO A 1 76 ? 10.102 21.719 -0.935 1 89.62 76 PRO A CA 1
ATOM 580 C C . PRO A 1 76 ? 9.602 22.953 -0.174 1 89.62 76 PRO A C 1
ATOM 582 O O . PRO A 1 76 ? 10.32 23.953 -0.086 1 89.62 76 PRO A O 1
ATOM 585 N N . TYR A 1 77 ? 8.359 22.938 0.368 1 88.75 77 TYR A N 1
ATOM 586 C CA . TYR A 1 77 ? 7.805 24.109 1.014 1 88.75 77 TYR A CA 1
ATOM 587 C C . TYR A 1 77 ? 7.094 23.75 2.311 1 88.75 77 TYR A C 1
ATOM 589 O O . TYR A 1 77 ? 6.773 22.578 2.539 1 88.75 77 TYR A O 1
ATOM 597 N N . GLY A 1 78 ? 7.012 24.734 3.172 1 93.38 78 GLY A N 1
ATOM 598 C CA . GLY A 1 78 ? 6.262 24.562 4.406 1 93.38 78 GLY A CA 1
ATOM 599 C C . GLY A 1 78 ? 7.129 24.141 5.578 1 93.38 78 GLY A C 1
ATOM 600 O O . GLY A 1 78 ? 8.32 23.875 5.414 1 93.38 78 GLY A O 1
ATOM 601 N N . GLU A 1 79 ? 6.504 24.219 6.711 1 95.62 79 GLU A N 1
ATOM 602 C CA . GLU A 1 79 ? 7.141 23.719 7.922 1 95.62 79 GLU A CA 1
ATOM 603 C C . GLU A 1 79 ? 6.848 22.234 8.125 1 95.62 79 GLU A C 1
ATOM 605 O O . GLU A 1 79 ? 5.699 21.844 8.359 1 95.62 79 GLU A O 1
ATOM 610 N N . LEU A 1 80 ? 7.863 21.484 7.996 1 96.88 80 LEU A N 1
ATOM 611 C CA . LEU A 1 80 ? 7.723 20.062 8.25 1 96.88 80 LEU A CA 1
ATOM 612 C C . LEU A 1 80 ? 7.809 19.766 9.742 1 96.88 80 LEU A C 1
ATOM 614 O O . LEU A 1 80 ? 8.844 20 10.367 1 96.88 80 LEU A O 1
ATOM 618 N N . LEU A 1 81 ? 6.711 19.297 10.25 1 97.5 81 LEU A N 1
ATOM 619 C CA . LEU A 1 81 ? 6.73 18.828 11.633 1 97.5 81 LEU A CA 1
ATOM 620 C C . LEU A 1 81 ? 7.547 17.547 11.758 1 97.5 81 LEU A C 1
ATOM 622 O O . LEU A 1 81 ? 7.891 16.922 10.75 1 97.5 81 LEU A O 1
ATOM 626 N N . PRO A 1 82 ? 7.938 17.188 12.969 1 97.25 82 PRO A N 1
ATOM 627 C CA . PRO A 1 82 ? 8.688 15.938 13.109 1 97.25 82 PRO A CA 1
ATOM 628 C C . PRO A 1 82 ? 7.98 14.742 12.477 1 97.25 82 PRO A C 1
ATOM 630 O O . PRO A 1 82 ? 6.781 14.547 12.688 1 97.25 82 PRO A O 1
ATOM 633 N N . ILE A 1 83 ? 8.727 14.008 11.766 1 98.12 83 ILE A N 1
ATOM 634 C CA . ILE A 1 83 ? 8.172 12.852 11.07 1 98.12 83 ILE A CA 1
ATOM 635 C C . ILE A 1 83 ? 7.828 11.758 12.078 1 98.12 83 ILE A C 1
ATOM 637 O O . ILE A 1 83 ? 8.625 11.453 12.969 1 98.12 83 ILE A O 1
ATOM 641 N N . GLU A 1 84 ? 6.664 11.227 11.891 1 98.31 84 GLU A N 1
ATOM 642 C CA . GLU A 1 84 ? 6.191 10.172 12.789 1 98.31 84 GLU A CA 1
ATOM 643 C C . GLU A 1 84 ? 6.254 8.805 12.109 1 98.31 84 GLU A C 1
ATOM 645 O O . GLU A 1 84 ? 5.934 8.672 10.93 1 98.31 84 GLU A O 1
ATOM 650 N N . PHE A 1 85 ? 6.727 7.789 12.945 1 98.5 85 PHE A N 1
ATOM 651 C CA . PHE A 1 85 ? 6.812 6.43 12.43 1 98.5 85 PHE A CA 1
ATOM 652 C C . PHE A 1 85 ? 5.855 5.504 13.164 1 98.5 85 PHE A C 1
ATOM 654 O O . PHE A 1 85 ? 5.625 5.668 14.367 1 98.5 85 PHE A O 1
ATOM 661 N N . GLN A 1 86 ? 5.324 4.629 12.453 1 98.06 86 GLN A N 1
ATOM 662 C CA . GLN A 1 86 ? 4.66 3.469 13.031 1 98.06 86 GLN A CA 1
ATOM 663 C C . GLN A 1 86 ? 5.098 2.18 12.344 1 98.06 86 GLN A C 1
ATOM 665 O O . GLN A 1 86 ? 5.551 2.207 11.195 1 98.06 86 GLN A O 1
ATOM 670 N N . SER A 1 87 ? 4.922 1.033 13.133 1 97.94 87 SER A N 1
ATOM 671 C CA . SER A 1 87 ? 5.082 -0.265 12.484 1 97.94 87 SER A CA 1
ATOM 672 C C . SER A 1 87 ? 3.975 -0.516 11.469 1 97.94 87 SER A C 1
ATOM 674 O O . SER A 1 87 ? 2.803 -0.247 11.734 1 97.94 87 SER A O 1
ATOM 676 N N . GLY A 1 88 ? 4.371 -0.942 10.359 1 98.25 88 GLY A N 1
ATOM 677 C CA . GLY A 1 88 ? 3.424 -1.203 9.289 1 98.25 88 GLY A CA 1
ATOM 678 C C . GLY A 1 88 ? 4.094 -1.427 7.945 1 98.25 88 GLY A C 1
ATOM 679 O O . GLY A 1 88 ? 5.164 -2.037 7.871 1 98.25 88 GLY A O 1
ATOM 680 N N . GLY A 1 89 ? 3.365 -0.93 6.902 1 98.62 89 GLY A N 1
ATOM 681 C CA . GLY A 1 89 ? 3.887 -1.285 5.594 1 98.62 89 GLY A CA 1
ATOM 682 C C . GLY A 1 89 ? 3.785 -2.77 5.293 1 98.62 89 GLY A C 1
ATOM 683 O O . GLY A 1 89 ? 2.766 -3.398 5.582 1 98.62 89 GLY A O 1
ATOM 684 N N . MET A 1 90 ? 4.82 -3.189 4.539 1 98.69 90 MET A N 1
ATOM 685 C CA . MET A 1 90 ? 4.777 -4.594 4.137 1 98.69 90 MET A CA 1
ATOM 686 C C . MET A 1 90 ? 6.168 -5.094 3.762 1 98.69 90 MET A C 1
ATOM 688 O O . MET A 1 90 ? 7.008 -4.32 3.301 1 98.69 90 MET A O 1
ATOM 692 N N . ARG A 1 91 ? 6.402 -6.297 4.137 1 97.62 91 ARG A N 1
ATOM 693 C CA . ARG A 1 91 ? 7.488 -7.074 3.553 1 97.62 91 ARG A CA 1
ATOM 694 C C . ARG A 1 91 ? 6.953 -8.203 2.686 1 97.62 91 ARG A C 1
ATOM 696 O O . ARG A 1 91 ? 6.09 -8.969 3.121 1 97.62 91 ARG A O 1
ATOM 703 N N . ALA A 1 92 ? 7.375 -8.203 1.434 1 96.94 92 ALA A N 1
ATOM 704 C CA . ALA A 1 92 ? 6.949 -9.266 0.53 1 96.94 92 ALA A CA 1
ATOM 705 C C . ALA A 1 92 ? 8.078 -9.68 -0.406 1 96.94 92 ALA A C 1
ATOM 707 O O . ALA A 1 92 ? 9.062 -8.945 -0.563 1 96.94 92 ALA A O 1
ATOM 708 N N . SER A 1 93 ? 7.883 -10.828 -0.945 1 95.75 93 SER A N 1
ATOM 709 C CA . SER A 1 93 ? 8.898 -11.312 -1.872 1 95.75 93 SER A CA 1
ATOM 710 C C . SER A 1 93 ? 8.742 -10.68 -3.248 1 95.75 93 SER A C 1
ATOM 712 O O . SER A 1 93 ? 7.629 -10.578 -3.768 1 95.75 93 SER A O 1
ATOM 714 N N . SER A 1 94 ? 9.82 -10.234 -3.822 1 93.88 94 SER A N 1
ATOM 715 C CA . SER A 1 94 ? 9.836 -9.766 -5.203 1 93.88 94 SER A CA 1
ATOM 716 C C . SER A 1 94 ? 9.914 -10.93 -6.18 1 93.88 94 SER A C 1
ATOM 718 O O . SER A 1 94 ? 9.75 -10.75 -7.391 1 93.88 94 SER A O 1
ATOM 720 N N . GLY A 1 95 ? 10.156 -12.141 -5.656 1 92.62 95 GLY A N 1
ATOM 721 C CA . GLY A 1 95 ? 10.273 -13.32 -6.492 1 92.62 95 GLY A CA 1
ATOM 722 C C . GLY A 1 95 ? 11.695 -13.617 -6.93 1 92.62 95 GLY A C 1
ATOM 723 O O . GLY A 1 95 ? 11.969 -14.672 -7.504 1 92.62 95 GLY A O 1
ATOM 724 N N . ILE A 1 96 ? 12.625 -12.641 -6.703 1 93.06 96 ILE A N 1
ATOM 725 C CA . ILE A 1 96 ? 14 -12.828 -7.148 1 93.06 96 ILE A CA 1
ATOM 726 C C . ILE A 1 96 ? 14.938 -11.992 -6.281 1 93.06 96 ILE A C 1
ATOM 728 O O . ILE A 1 96 ? 14.562 -10.914 -5.801 1 93.06 96 ILE A O 1
ATOM 732 N N . ALA A 1 97 ? 16.156 -12.562 -6.066 1 93.56 97 ALA A N 1
ATOM 733 C CA . ALA A 1 97 ? 17.25 -11.82 -5.426 1 93.56 97 ALA A CA 1
ATOM 734 C C . ALA A 1 97 ? 18.375 -11.539 -6.414 1 93.56 97 ALA A C 1
ATOM 736 O O . ALA A 1 97 ? 18.875 -12.453 -7.066 1 93.56 97 ALA A O 1
ATOM 737 N N . LEU A 1 98 ? 18.734 -10.289 -6.555 1 94.44 98 LEU A N 1
ATOM 738 C CA . LEU A 1 98 ? 19.812 -9.852 -7.43 1 94.44 98 LEU A CA 1
ATOM 739 C C . LEU A 1 98 ? 20.969 -9.25 -6.621 1 94.44 98 LEU A C 1
ATOM 741 O O . LEU A 1 98 ? 20.938 -8.055 -6.305 1 94.44 98 LEU A O 1
ATOM 745 N N . PRO A 1 99 ? 21.969 -9.992 -6.375 1 92.69 99 PRO A N 1
ATOM 746 C CA . PRO A 1 99 ? 23.078 -9.5 -5.566 1 92.69 99 PRO A CA 1
ATOM 747 C C . PRO A 1 99 ? 23.688 -8.211 -6.129 1 92.69 99 PRO A C 1
ATOM 749 O O . PRO A 1 99 ? 24.125 -7.344 -5.363 1 92.69 99 PRO A O 1
ATOM 752 N N . GLU A 1 100 ? 23.719 -8.039 -7.348 1 93.31 100 GLU A N 1
ATOM 753 C CA . GLU A 1 100 ? 24.266 -6.859 -8.008 1 93.31 100 GLU A CA 1
ATOM 754 C C . GLU A 1 100 ? 23.484 -5.602 -7.652 1 93.31 100 GLU A C 1
ATOM 756 O O . GLU A 1 100 ? 24 -4.484 -7.801 1 93.31 100 GLU A O 1
ATOM 761 N N . MET A 1 101 ? 22.281 -5.82 -7.168 1 91.88 101 MET A N 1
ATOM 762 C CA . MET A 1 101 ? 21.438 -4.691 -6.789 1 91.88 101 MET A CA 1
ATOM 763 C C . MET A 1 101 ? 21.422 -4.508 -5.273 1 91.88 101 MET A C 1
ATOM 765 O O . MET A 1 101 ? 20.594 -3.768 -4.742 1 91.88 101 MET A O 1
ATOM 769 N N . GLY A 1 102 ? 22.312 -5.309 -4.59 1 91.44 102 GLY A N 1
ATOM 770 C CA . GLY A 1 102 ? 22.438 -5.145 -3.148 1 91.44 102 GLY A CA 1
ATOM 771 C C . GLY A 1 102 ? 21.5 -6.047 -2.367 1 91.44 102 GLY A C 1
ATOM 772 O O . GLY A 1 102 ? 21.375 -5.918 -1.146 1 91.44 102 GLY A O 1
ATOM 773 N N . ASP A 1 103 ? 20.844 -6.922 -3.092 1 93.31 103 ASP A N 1
ATOM 774 C CA . ASP A 1 103 ? 19.891 -7.805 -2.418 1 93.31 103 ASP A CA 1
ATOM 775 C C . ASP A 1 103 ? 20.609 -8.789 -1.503 1 93.31 103 ASP A C 1
ATOM 777 O O . ASP A 1 103 ? 21.594 -9.414 -1.907 1 93.31 103 ASP A O 1
ATOM 781 N N . THR A 1 104 ? 20.125 -8.867 -0.32 1 93.5 104 THR A N 1
ATOM 782 C CA . THR A 1 104 ? 20.578 -9.938 0.56 1 93.5 104 THR A CA 1
ATOM 783 C C . THR A 1 104 ? 19.594 -11.102 0.549 1 93.5 104 THR A C 1
ATOM 785 O O . THR A 1 104 ? 19.922 -12.211 0.968 1 93.5 104 THR A O 1
ATOM 788 N N . ASN A 1 105 ? 18.438 -10.883 0.15 1 94.94 105 ASN A N 1
ATOM 789 C CA . ASN A 1 105 ? 17.344 -11.82 -0.092 1 94.94 105 ASN A CA 1
ATOM 790 C C . ASN A 1 105 ? 16.328 -11.266 -1.088 1 94.94 105 ASN A C 1
ATOM 792 O O . ASN A 1 105 ? 16.625 -10.305 -1.802 1 94.94 105 ASN A O 1
ATOM 796 N N . ASP A 1 106 ? 15.141 -11.859 -1.216 1 95.38 106 ASP A N 1
ATOM 797 C CA . ASP A 1 106 ? 14.188 -11.438 -2.236 1 95.38 106 ASP A CA 1
ATOM 798 C C . ASP A 1 106 ? 13.133 -10.508 -1.647 1 95.38 106 ASP A C 1
ATOM 800 O O . ASP A 1 106 ? 12.102 -10.25 -2.281 1 95.38 106 ASP A O 1
ATOM 804 N N . ASP A 1 107 ? 13.398 -9.938 -0.47 1 95.44 107 ASP A N 1
ATOM 805 C CA . ASP A 1 107 ? 12.391 -9.102 0.171 1 95.44 107 ASP A CA 1
ATOM 806 C C . ASP A 1 107 ? 12.297 -7.73 -0.498 1 95.44 107 ASP A C 1
ATOM 808 O O . ASP A 1 107 ? 13.328 -7.109 -0.791 1 95.44 107 ASP A O 1
ATOM 812 N N . MET A 1 108 ? 11.07 -7.34 -0.766 1 96.75 108 MET A N 1
ATOM 813 C CA . MET A 1 108 ? 10.75 -5.941 -1.03 1 96.75 108 MET A CA 1
ATOM 814 C C . MET A 1 108 ? 10.281 -5.242 0.24 1 96.75 108 MET A C 1
ATOM 816 O O . MET A 1 108 ? 9.562 -5.832 1.05 1 96.75 108 MET A O 1
ATOM 820 N N . ILE A 1 109 ? 10.695 -4.039 0.389 1 97.94 109 ILE A N 1
ATOM 821 C CA . ILE A 1 109 ? 10.18 -3.195 1.459 1 97.94 109 ILE A CA 1
ATOM 822 C C . ILE A 1 109 ? 9.141 -2.221 0.895 1 97.94 109 ILE A C 1
ATOM 824 O O . ILE A 1 109 ? 9.406 -1.533 -0.094 1 97.94 109 ILE A O 1
ATOM 828 N N . VAL A 1 110 ? 7.938 -2.221 1.497 1 98.69 110 VAL A N 1
ATOM 829 C CA . VAL A 1 110 ? 6.871 -1.314 1.083 1 98.69 110 VAL A CA 1
ATOM 830 C C . VAL A 1 110 ? 6.508 -0.384 2.238 1 98.69 110 VAL A C 1
ATOM 832 O O . VAL A 1 110 ? 6.309 -0.836 3.367 1 98.69 110 VAL A O 1
ATOM 835 N N . ALA A 1 111 ? 6.449 0.881 1.977 1 98.81 111 ALA A N 1
ATOM 836 C CA . ALA A 1 111 ? 6.09 1.9 2.959 1 98.81 111 ALA A CA 1
ATOM 837 C C . ALA A 1 111 ? 4.816 2.633 2.549 1 98.81 111 ALA A C 1
ATOM 839 O O . ALA A 1 111 ? 4.457 2.65 1.37 1 98.81 111 ALA A O 1
ATOM 840 N N . ILE A 1 112 ? 4.117 3.146 3.51 1 98.88 112 ILE A N 1
ATOM 841 C CA . ILE A 1 112 ? 2.975 4.031 3.314 1 98.88 112 ILE A CA 1
ATOM 842 C C . ILE A 1 112 ? 3.26 5.391 3.947 1 98.88 112 ILE A C 1
ATOM 844 O O . ILE A 1 112 ? 3.891 5.469 5.004 1 98.88 112 ILE A O 1
ATOM 848 N N . SER A 1 113 ? 2.793 6.383 3.297 1 98.88 113 SER A N 1
ATOM 849 C CA . SER A 1 113 ? 2.875 7.727 3.859 1 98.88 113 SER A CA 1
ATOM 850 C C . SER A 1 113 ? 1.493 8.367 3.969 1 98.88 113 SER A C 1
ATOM 852 O O . SER A 1 113 ? 0.65 8.188 3.088 1 98.88 113 SER A O 1
ATOM 854 N N . CYS A 1 114 ? 1.247 9.008 5.055 1 98.62 114 CYS A N 1
ATOM 855 C CA . CYS A 1 114 ? 0.127 9.922 5.254 1 98.62 114 CYS A CA 1
ATOM 856 C C . CYS A 1 114 ? 0.618 11.344 5.488 1 98.62 114 CYS A C 1
ATOM 858 O O . CYS A 1 114 ? 1.296 11.617 6.484 1 98.62 114 CYS A O 1
ATOM 860 N N . VAL A 1 115 ? 0.279 12.227 4.559 1 97.94 115 VAL A N 1
ATOM 861 C CA . VAL A 1 115 ? 0.687 13.625 4.637 1 97.94 115 VAL A CA 1
ATOM 862 C C . VAL A 1 115 ? -0.53 14.5 4.918 1 97.94 115 VAL A C 1
ATOM 864 O O . VAL A 1 115 ? -1.456 14.57 4.109 1 97.94 115 VAL A O 1
ATOM 867 N N . THR A 1 116 ? -0.516 15.125 6.074 1 97.19 116 THR A N 1
ATOM 868 C CA . THR A 1 116 ? -1.548 16.094 6.445 1 97.19 116 THR A CA 1
ATOM 869 C C . THR A 1 116 ? -1.051 17.516 6.242 1 97.19 116 THR A C 1
ATOM 871 O O . THR A 1 116 ? -0.001 17.891 6.77 1 97.19 116 THR A O 1
ATOM 874 N N . VAL A 1 117 ? -1.787 18.266 5.496 1 95.62 117 VAL A N 1
ATOM 875 C CA . VAL A 1 117 ? -1.449 19.656 5.211 1 95.62 117 VAL A CA 1
ATOM 876 C C . VAL A 1 117 ? -2.4 20.578 5.969 1 95.62 117 VAL A C 1
ATOM 878 O O . VAL A 1 117 ? -3.617 20.375 5.949 1 95.62 117 VAL A O 1
ATOM 881 N N . GLY A 1 118 ? -1.777 21.531 6.695 1 95.12 118 GLY A N 1
ATOM 882 C CA . GLY A 1 118 ? -2.564 22.5 7.441 1 95.12 118 GLY A CA 1
ATOM 883 C C . GLY A 1 118 ? -1.768 23.719 7.855 1 95.12 118 GLY A C 1
ATOM 884 O O . GLY A 1 118 ? -0.798 24.094 7.191 1 95.12 118 GLY A O 1
ATOM 885 N N . TYR A 1 119 ? -2.391 24.422 8.852 1 95.69 119 TYR A N 1
ATOM 886 C CA . TYR A 1 119 ? -1.72 25.594 9.414 1 95.69 119 TYR A CA 1
ATOM 887 C C . TYR A 1 119 ? -2.162 25.828 10.852 1 95.69 119 TYR A C 1
ATOM 889 O O . TYR A 1 119 ? -3.191 25.312 11.289 1 95.69 119 TYR A O 1
ATOM 897 N N . MET B 1 1 ? 3.248 -22.453 -6.465 1 88.06 1 MET B N 1
ATOM 898 C CA . MET B 1 1 ? 3.541 -21.766 -7.723 1 88.06 1 MET B CA 1
ATOM 899 C C . MET B 1 1 ? 4.98 -22.031 -8.156 1 88.06 1 MET B C 1
ATOM 901 O O . MET B 1 1 ? 5.922 -21.578 -7.508 1 88.06 1 MET B O 1
ATOM 905 N N . ASP B 1 2 ? 5.219 -22.797 -9.227 1 89.75 2 ASP B N 1
ATOM 906 C CA . ASP B 1 2 ? 6.535 -23.266 -9.656 1 89.75 2 ASP B CA 1
ATOM 907 C C . ASP B 1 2 ? 7.27 -22.188 -10.445 1 89.75 2 ASP B C 1
ATOM 909 O O . ASP B 1 2 ? 8.5 -22.141 -10.461 1 89.75 2 ASP B O 1
ATOM 913 N N . HIS B 1 3 ? 6.516 -21.328 -11.195 1 94.12 3 HIS B N 1
ATOM 914 C CA . HIS B 1 3 ? 7.074 -20.266 -12.023 1 94.12 3 HIS B CA 1
ATOM 915 C C . HIS B 1 3 ? 6.41 -18.938 -11.734 1 94.12 3 HIS B C 1
ATOM 917 O O . HIS B 1 3 ? 5.211 -18.766 -11.969 1 94.12 3 HIS B O 1
ATOM 923 N N . VAL B 1 4 ? 7.223 -17.984 -11.336 1 94.88 4 VAL B N 1
ATOM 924 C CA . VAL B 1 4 ? 6.738 -16.625 -11.117 1 94.88 4 VAL B CA 1
ATOM 925 C C . VAL B 1 4 ? 6.938 -15.805 -12.391 1 94.88 4 VAL B C 1
ATOM 927 O O . VAL B 1 4 ? 8.031 -15.773 -12.953 1 94.88 4 VAL B O 1
ATOM 930 N N . LEU B 1 5 ? 5.883 -15.203 -12.875 1 93.44 5 LEU B N 1
ATOM 931 C CA . LEU B 1 5 ? 5.961 -14.359 -14.055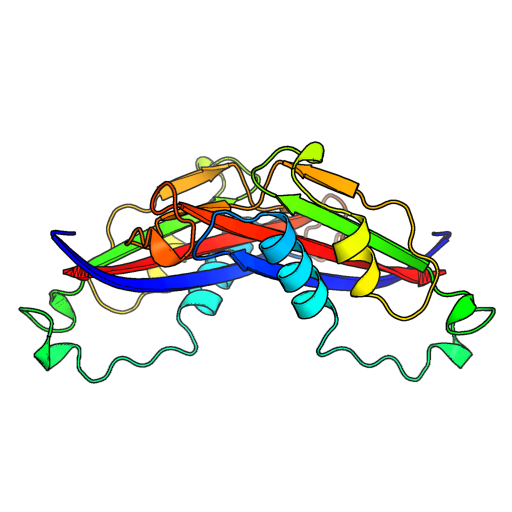 1 93.44 5 LEU B CA 1
ATOM 932 C C . LEU B 1 5 ? 6.172 -12.898 -13.664 1 93.44 5 LEU B C 1
ATOM 934 O O . LEU B 1 5 ? 7.102 -12.25 -14.148 1 93.44 5 LEU B O 1
ATOM 938 N N . PHE B 1 6 ? 5.328 -12.375 -12.836 1 92.44 6 PHE B N 1
ATOM 939 C CA . PHE B 1 6 ? 5.531 -11.008 -12.367 1 92.44 6 PHE B CA 1
ATOM 940 C C . PHE B 1 6 ? 4.859 -10.797 -11.016 1 92.44 6 PHE B C 1
ATOM 942 O O . PHE B 1 6 ? 4.047 -11.625 -10.586 1 92.44 6 PHE B O 1
ATOM 949 N N . VAL B 1 7 ? 5.289 -9.758 -10.305 1 95.75 7 VAL B N 1
ATOM 950 C CA . VAL B 1 7 ? 4.812 -9.328 -9 1 95.75 7 VAL B CA 1
ATOM 951 C C . VAL B 1 7 ? 4.316 -7.883 -9.078 1 95.75 7 VAL B C 1
ATOM 953 O O . VAL B 1 7 ? 4.996 -7.02 -9.641 1 95.75 7 VAL B O 1
ATOM 956 N N . GLU B 1 8 ? 3.127 -7.609 -8.617 1 95.81 8 GLU B N 1
ATOM 957 C CA . GLU B 1 8 ? 2.516 -6.285 -8.633 1 95.81 8 GLU B CA 1
ATOM 958 C C . GLU B 1 8 ? 2.08 -5.859 -7.234 1 95.81 8 GLU B C 1
ATOM 960 O O . GLU B 1 8 ? 1.572 -6.676 -6.461 1 95.81 8 GLU B O 1
ATOM 965 N N . LEU B 1 9 ? 2.32 -4.613 -6.957 1 97.75 9 LEU B N 1
ATOM 966 C CA . LEU B 1 9 ? 1.899 -4.055 -5.676 1 97.75 9 LEU B CA 1
ATOM 967 C C . LEU B 1 9 ? 0.733 -3.09 -5.863 1 97.75 9 LEU B C 1
ATOM 969 O O . LEU B 1 9 ? 0.588 -2.48 -6.926 1 97.75 9 LEU B O 1
ATOM 973 N N . GLY B 1 10 ? -0.056 -2.969 -4.887 1 98.31 10 GLY B N 1
ATOM 974 C CA . GLY B 1 10 ? -1.108 -1.968 -4.809 1 98.31 10 GLY B CA 1
ATOM 975 C C . GLY B 1 10 ? -1.411 -1.529 -3.387 1 98.31 10 GLY B C 1
ATOM 976 O O . GLY B 1 10 ? -0.951 -2.152 -2.428 1 98.31 10 GLY B O 1
ATOM 977 N N . PHE B 1 11 ? -2.141 -0.506 -3.256 1 98.5 11 PHE B N 1
ATOM 978 C CA . PHE B 1 11 ? -2.605 -0.061 -1.946 1 98.5 11 PHE B CA 1
ATOM 979 C C . PHE B 1 11 ? -4 0.545 -2.045 1 98.5 11 PHE B C 1
ATOM 981 O O . PHE B 1 11 ? -4.449 0.906 -3.133 1 98.5 11 PHE B O 1
ATOM 988 N N . GLY B 1 12 ? -4.668 0.575 -0.962 1 98.44 12 GLY B N 1
ATOM 989 C CA . GLY B 1 12 ? -6.02 1.094 -0.849 1 98.44 12 GLY B CA 1
ATOM 990 C C . GLY B 1 12 ? -6.387 1.497 0.567 1 98.44 12 GLY B C 1
ATOM 991 O O . GLY B 1 12 ? -5.77 1.04 1.529 1 98.44 12 GLY B O 1
ATOM 992 N N . ASN B 1 13 ? -7.348 2.346 0.643 1 98.19 13 ASN B N 1
ATOM 993 C CA . ASN B 1 13 ? -7.754 2.816 1.963 1 98.19 13 ASN B CA 1
ATOM 994 C C . ASN B 1 13 ? -9.273 2.857 2.102 1 98.19 13 ASN B C 1
ATOM 996 O O . ASN B 1 13 ? -9.992 2.779 1.104 1 98.19 13 ASN B O 1
ATOM 1000 N N . ASP B 1 14 ? -9.773 2.812 3.299 1 97.19 14 ASP B N 1
ATOM 1001 C CA . ASP B 1 14 ? -11.094 3.275 3.707 1 97.19 14 ASP B CA 1
ATOM 1002 C C . ASP B 1 14 ? -10.992 4.504 4.609 1 97.19 14 ASP B C 1
ATOM 1004 O O . ASP B 1 14 ? -10.562 4.398 5.762 1 97.19 14 ASP B O 1
ATOM 1008 N N . GLN B 1 15 ? -11.414 5.633 3.994 1 95 15 GLN B N 1
ATOM 1009 C CA . GLN B 1 15 ? -11.25 6.906 4.688 1 95 15 GLN B CA 1
ATOM 1010 C C . GLN B 1 15 ? -12.258 7.055 5.824 1 95 15 GLN B C 1
ATOM 1012 O O . GLN B 1 15 ? -11.992 7.742 6.809 1 95 15 GLN B O 1
ATOM 1017 N N . HIS B 1 16 ? -13.445 6.457 5.562 1 93.5 16 HIS B N 1
ATOM 1018 C CA . HIS B 1 16 ? -14.539 6.562 6.523 1 93.5 16 HIS B CA 1
ATOM 1019 C C . HIS B 1 16 ? -15.188 5.207 6.766 1 93.5 16 HIS B C 1
ATOM 1021 O O . HIS B 1 16 ? -15.562 4.512 5.816 1 93.5 16 HIS B O 1
ATOM 1027 N N . GLY B 1 17 ? -15.367 4.844 7.953 1 90.94 17 GLY B N 1
ATOM 1028 C CA . GLY B 1 17 ? -16.062 3.611 8.305 1 90.94 17 GLY B CA 1
ATOM 1029 C C . GLY B 1 17 ? -15.133 2.551 8.875 1 90.94 17 GLY B C 1
ATOM 1030 O O . GLY B 1 17 ? -15.586 1.577 9.477 1 90.94 17 GLY B O 1
ATOM 1031 N N . GLN B 1 18 ? -13.797 2.805 8.648 1 94.25 18 GLN B N 1
ATOM 1032 C CA . GLN B 1 18 ? -12.789 1.884 9.164 1 94.25 18 GLN B CA 1
ATOM 1033 C C . GLN B 1 18 ? -13.047 0.461 8.672 1 94.25 18 GLN B C 1
ATOM 1035 O O . GLN B 1 18 ? -12.914 -0.497 9.438 1 94.25 18 GLN B O 1
ATOM 1040 N N . ASN B 1 19 ? -13.5 0.341 7.418 1 96.69 19 ASN B N 1
ATOM 1041 C CA . ASN B 1 19 ? -13.812 -0.938 6.789 1 96.69 19 ASN B CA 1
ATOM 1042 C C . ASN B 1 19 ? -12.586 -1.546 6.117 1 96.69 19 ASN B C 1
ATOM 1044 O O . ASN B 1 19 ? -12.273 -1.22 4.969 1 96.69 19 ASN B O 1
ATOM 1048 N N . ALA B 1 20 ? -11.969 -2.516 6.766 1 97.94 20 ALA B N 1
ATOM 1049 C CA . ALA B 1 20 ? -10.734 -3.127 6.281 1 97.94 20 ALA B CA 1
ATOM 1050 C C . ALA B 1 20 ? -10.977 -3.91 4.996 1 97.94 20 ALA B C 1
ATOM 1052 O O . ALA B 1 20 ? -10.094 -3.994 4.137 1 97.94 20 ALA B O 1
ATOM 1053 N N . THR B 1 21 ? -12.203 -4.473 4.797 1 98.69 21 THR B N 1
ATOM 1054 C CA . THR B 1 21 ? -12.531 -5.18 3.564 1 98.69 21 THR B CA 1
ATOM 1055 C C . THR B 1 21 ? -12.469 -4.238 2.365 1 98.69 21 THR B C 1
ATOM 1057 O O . THR B 1 21 ? -11.875 -4.574 1.339 1 98.69 21 THR B O 1
ATOM 1060 N N . LYS B 1 22 ? -13.047 -3.057 2.561 1 98.38 22 LYS B N 1
ATOM 1061 C CA . LYS B 1 22 ? -13.031 -2.057 1.497 1 98.38 22 LYS B CA 1
ATOM 1062 C C . LYS B 1 22 ? -11.602 -1.65 1.149 1 98.38 22 LYS B C 1
ATOM 1064 O O . LYS B 1 22 ? -11.258 -1.521 -0.027 1 98.38 22 LYS B O 1
ATOM 1069 N N . ALA B 1 23 ? -10.758 -1.43 2.133 1 98.62 23 ALA B N 1
ATOM 1070 C CA . ALA B 1 23 ? -9.359 -1.067 1.912 1 98.62 23 ALA B CA 1
ATOM 1071 C C . ALA B 1 23 ? -8.625 -2.16 1.142 1 98.62 23 ALA B C 1
ATOM 1073 O O . ALA B 1 23 ? -7.883 -1.874 0.2 1 98.62 23 ALA B O 1
ATOM 1074 N N . CYS B 1 24 ? -8.859 -3.422 1.47 1 98.81 24 CYS B N 1
ATOM 1075 C CA . CYS B 1 24 ? -8.195 -4.555 0.836 1 98.81 24 CYS B CA 1
ATOM 1076 C C . CYS B 1 24 ? -8.648 -4.719 -0.608 1 98.81 24 CYS B C 1
ATOM 1078 O O . CYS B 1 24 ? -7.836 -4.98 -1.495 1 98.81 24 CYS B O 1
ATOM 1080 N N . VAL B 1 25 ? -9.969 -4.547 -0.833 1 98.81 25 VAL B N 1
ATOM 1081 C CA . VAL B 1 25 ? -10.5 -4.648 -2.188 1 98.81 25 VAL B CA 1
ATOM 1082 C C . VAL B 1 25 ? -9.875 -3.574 -3.072 1 98.81 25 VAL B C 1
ATOM 1084 O O . VAL B 1 25 ? -9.438 -3.859 -4.188 1 98.81 25 VAL B O 1
ATOM 1087 N N . ARG B 1 26 ? -9.773 -2.381 -2.564 1 98.69 26 ARG B N 1
ATOM 1088 C CA . ARG B 1 26 ? -9.172 -1.275 -3.307 1 98.69 26 ARG B CA 1
ATOM 1089 C C . ARG B 1 26 ? -7.695 -1.53 -3.57 1 98.69 26 ARG B C 1
ATOM 1091 O O . ARG B 1 26 ? -7.188 -1.209 -4.648 1 98.69 26 ARG B O 1
ATOM 1098 N N . ALA B 1 27 ? -6.949 -2.119 -2.596 1 98.69 27 ALA B N 1
ATOM 1099 C CA . ALA B 1 27 ? -5.535 -2.445 -2.76 1 98.69 27 ALA B CA 1
ATOM 1100 C C . ALA B 1 27 ? -5.336 -3.477 -3.865 1 98.69 27 ALA B C 1
ATOM 1102 O O . ALA B 1 27 ? -4.445 -3.33 -4.707 1 98.69 27 ALA B O 1
ATOM 1103 N N . CYS B 1 28 ? -6.18 -4.484 -3.906 1 98.62 28 CYS B N 1
ATOM 1104 C CA . CYS B 1 28 ? -6.082 -5.527 -4.922 1 98.62 28 CYS B CA 1
ATOM 1105 C C . CYS B 1 28 ? -6.422 -4.98 -6.301 1 98.62 28 CYS B C 1
ATOM 1107 O O . CYS B 1 28 ? -5.734 -5.277 -7.281 1 98.62 28 CYS B O 1
ATOM 1109 N N . ARG B 1 29 ? -7.473 -4.141 -6.363 1 98.31 29 ARG B N 1
ATOM 1110 C CA . ARG B 1 29 ? -7.828 -3.52 -7.637 1 98.31 29 ARG B CA 1
ATOM 1111 C C . ARG B 1 29 ? -6.695 -2.637 -8.148 1 98.31 29 ARG B C 1
ATOM 1113 O O . ARG B 1 29 ? -6.363 -2.67 -9.336 1 98.31 29 ARG B O 1
ATOM 1120 N N . ASN B 1 30 ? -6.16 -1.847 -7.262 1 98.19 30 ASN B N 1
ATOM 1121 C CA . ASN B 1 30 ? -5.035 -0.983 -7.602 1 98.19 30 ASN B CA 1
ATOM 1122 C C . ASN B 1 30 ? -3.863 -1.782 -8.172 1 98.19 30 ASN B C 1
ATOM 1124 O O . ASN B 1 30 ? -3.199 -1.34 -9.109 1 98.19 30 ASN B O 1
ATOM 1128 N N . ALA B 1 31 ? -3.617 -2.992 -7.645 1 97.19 31 ALA B N 1
ATOM 1129 C CA . ALA B 1 31 ? -2.492 -3.824 -8.062 1 97.19 31 ALA B CA 1
ATOM 1130 C C . ALA B 1 31 ? -2.674 -4.312 -9.492 1 97.19 31 ALA B C 1
ATOM 1132 O O . ALA B 1 31 ? -1.704 -4.418 -10.25 1 97.19 31 ALA B O 1
ATOM 1133 N N . ILE B 1 32 ? -3.883 -4.449 -9.953 1 94.75 32 ILE B N 1
ATOM 1134 C CA . ILE B 1 32 ? -4.023 -5.203 -11.188 1 94.75 32 ILE B CA 1
ATOM 1135 C C . ILE B 1 32 ? -4.656 -4.32 -12.266 1 94.75 32 ILE B C 1
ATOM 1137 O O . ILE B 1 32 ? -4.637 -4.664 -13.445 1 94.75 32 ILE B O 1
ATOM 1141 N N . GLU B 1 33 ? -5.25 -3.207 -11.977 1 92.5 33 GLU B N 1
ATOM 1142 C CA . GLU B 1 33 ? -6.145 -2.467 -12.859 1 92.5 33 GLU B CA 1
ATOM 1143 C C . GLU B 1 33 ? -5.383 -1.888 -14.047 1 92.5 33 GLU B C 1
ATOM 1145 O O . GLU B 1 33 ? -5.969 -1.647 -15.109 1 92.5 33 GLU B O 1
ATOM 1150 N N . PHE B 1 34 ? -4.066 -1.77 -14.031 1 87.31 34 PHE B N 1
ATOM 1151 C CA . PHE B 1 34 ? -3.342 -1.135 -15.125 1 87.31 34 PHE B CA 1
ATOM 1152 C C . PHE B 1 34 ? -2.449 -2.143 -15.836 1 87.31 34 PHE B C 1
ATOM 1154 O O . PHE B 1 34 ? -1.54 -1.759 -16.578 1 87.31 34 PHE B O 1
ATOM 1161 N N . ASN B 1 35 ? -2.639 -3.414 -15.539 1 84.81 35 ASN B N 1
ATOM 1162 C CA . ASN B 1 35 ? -1.79 -4.457 -16.109 1 84.81 35 ASN B CA 1
ATOM 1163 C C . ASN B 1 35 ? -2.502 -5.211 -17.219 1 84.81 35 ASN B C 1
ATOM 1165 O O . ASN B 1 35 ? -3.699 -5.484 -17.125 1 84.81 35 ASN B O 1
ATOM 1169 N N . SER B 1 36 ? -1.85 -5.352 -18.328 1 85.94 36 SER B N 1
ATOM 1170 C CA . SER B 1 36 ? -2.248 -6.227 -19.422 1 85.94 36 SER B CA 1
ATOM 1171 C C . SER B 1 36 ? -1.141 -7.219 -19.766 1 85.94 36 SER B C 1
ATOM 1173 O O . SER B 1 36 ? 0.037 -6.859 -19.797 1 85.94 36 SER B O 1
ATOM 1175 N N . ILE B 1 37 ? -1.524 -8.516 -19.828 1 84.62 37 ILE B N 1
ATOM 1176 C CA . ILE B 1 37 ? -0.57 -9.57 -20.156 1 84.62 37 ILE B CA 1
ATOM 1177 C C . ILE B 1 37 ? -1.098 -10.398 -21.328 1 84.62 37 ILE B C 1
ATOM 1179 O O . ILE B 1 37 ? -1.506 -11.547 -21.141 1 84.62 37 ILE B O 1
ATOM 1183 N N . PRO B 1 38 ? -0.994 -9.953 -22.484 1 86.62 38 PRO B N 1
ATOM 1184 C CA . PRO B 1 38 ? -1.583 -10.609 -23.656 1 86.62 38 PRO B CA 1
ATOM 1185 C C . PRO B 1 38 ? -0.926 -11.945 -23.969 1 86.62 38 PRO B C 1
ATOM 1187 O O . PRO B 1 38 ? -1.498 -12.766 -24.703 1 86.62 38 PRO B O 1
ATOM 1190 N N . SER B 1 39 ? 0.222 -12.219 -23.422 1 90.5 39 SER B N 1
ATOM 1191 C CA . SER B 1 39 ? 1.007 -13.383 -23.812 1 90.5 39 SER B CA 1
ATOM 1192 C C . SER B 1 39 ? 0.721 -14.57 -22.906 1 90.5 39 SER B C 1
ATOM 1194 O O . SER B 1 39 ? 1.383 -15.609 -23 1 90.5 39 SER B O 1
ATOM 1196 N N . ILE B 1 40 ? -0.184 -14.453 -22.016 1 90.81 40 ILE B N 1
ATOM 1197 C CA . ILE B 1 40 ? -0.472 -15.484 -21.031 1 90.81 40 ILE B CA 1
ATOM 1198 C C . ILE B 1 40 ? -0.677 -16.828 -21.734 1 90.81 40 ILE B C 1
ATOM 1200 O O . ILE B 1 40 ? -0.134 -17.844 -21.297 1 90.81 40 ILE B O 1
ATOM 1204 N N . LYS B 1 41 ? -1.433 -16.875 -22.828 1 92.19 41 LYS B N 1
ATOM 1205 C CA . LYS B 1 41 ? -1.747 -18.109 -23.531 1 92.19 41 LYS B CA 1
ATOM 1206 C C . LYS B 1 41 ? -0.487 -18.75 -24.094 1 92.19 41 LYS B C 1
ATOM 1208 O O . LYS B 1 41 ? -0.424 -19.969 -24.25 1 92.19 41 LYS B O 1
ATOM 1213 N N . ASN B 1 42 ? 0.465 -17.906 -24.312 1 94.44 42 ASN B N 1
ATOM 1214 C CA . ASN B 1 42 ? 1.704 -18.406 -24.906 1 94.44 42 ASN B CA 1
ATOM 1215 C C . ASN B 1 42 ? 2.68 -18.891 -23.844 1 94.44 42 ASN B C 1
ATOM 1217 O O . ASN B 1 42 ? 3.533 -19.734 -24.125 1 94.44 42 ASN B O 1
ATOM 1221 N N . ILE B 1 43 ? 2.51 -18.469 -22.672 1 93.25 43 ILE B N 1
ATOM 1222 C CA . ILE B 1 43 ? 3.553 -18.672 -21.672 1 93.25 43 ILE B CA 1
ATOM 1223 C C . ILE B 1 43 ? 3.057 -19.641 -20.594 1 93.25 43 ILE B C 1
ATOM 1225 O O . ILE B 1 43 ? 3.842 -20.406 -20.016 1 93.25 43 ILE B O 1
ATOM 1229 N N . VAL B 1 44 ? 1.773 -19.641 -20.266 1 94.12 44 VAL B N 1
ATOM 1230 C CA . VAL B 1 44 ? 1.219 -20.422 -19.156 1 94.12 44 VAL B CA 1
ATOM 1231 C C . VAL B 1 44 ? 0.507 -21.656 -19.703 1 94.12 44 VAL B C 1
ATOM 1233 O O . VAL B 1 44 ? -0.432 -21.547 -20.5 1 94.12 44 VAL B O 1
ATOM 1236 N N . PRO B 1 45 ? 0.994 -22.781 -19.234 1 94.62 45 PRO B N 1
ATOM 1237 C CA . PRO B 1 45 ? 0.209 -23.969 -19.578 1 94.62 45 PRO B CA 1
ATOM 1238 C C . PRO B 1 45 ? -1.243 -23.875 -19.125 1 94.62 45 PRO B C 1
ATOM 1240 O O . PRO B 1 45 ? -1.504 -23.594 -17.953 1 94.62 45 PRO B O 1
ATOM 1243 N N . GLY B 1 46 ? -2.195 -24.125 -20.094 1 93.69 46 GLY B N 1
ATOM 1244 C CA . GLY B 1 46 ? -3.607 -24.031 -19.766 1 93.69 46 GLY B CA 1
ATOM 1245 C C . GLY B 1 46 ? -4.168 -22.625 -19.891 1 93.69 46 GLY B C 1
ATOM 1246 O O . GLY B 1 46 ? -5.363 -22.406 -19.703 1 93.69 46 GLY B O 1
ATOM 1247 N N . GLY B 1 47 ? -3.275 -21.641 -20.281 1 93.31 47 GLY B N 1
ATOM 1248 C CA . GLY B 1 47 ? -3.707 -20.266 -20.469 1 93.31 47 GLY B CA 1
ATOM 1249 C C . GLY B 1 47 ? -4.156 -19.594 -19.188 1 93.31 47 GLY B C 1
ATOM 1250 O O . GLY B 1 47 ? -3.512 -19.734 -18.156 1 93.31 47 GLY B O 1
ATOM 1251 N N . TYR B 1 48 ? -5.199 -18.812 -19.25 1 90.38 48 TYR B N 1
ATOM 1252 C CA . TYR B 1 48 ? -5.711 -18.078 -18.109 1 90.38 48 TYR B CA 1
ATOM 1253 C C . TYR B 1 48 ? -6.172 -19.031 -17 1 90.38 48 TYR B C 1
ATOM 1255 O O . TYR B 1 48 ? -6.035 -18.719 -15.82 1 90.38 48 TYR B O 1
ATOM 1263 N N . ALA B 1 49 ? -6.652 -20.156 -17.359 1 92.12 49 ALA B N 1
ATOM 1264 C CA . ALA B 1 49 ? -7.141 -21.125 -16.375 1 92.12 49 ALA B CA 1
ATOM 1265 C C . ALA B 1 49 ? -5.98 -21.75 -15.602 1 92.12 49 ALA B C 1
ATOM 1267 O O . ALA B 1 49 ? -6.156 -22.172 -14.453 1 92.12 49 ALA B O 1
ATOM 1268 N N . GLY B 1 50 ? -4.793 -21.719 -16.203 1 94.19 50 GLY B N 1
ATOM 1269 C CA . GLY B 1 50 ? -3.621 -22.312 -15.578 1 94.19 50 GLY B CA 1
ATOM 1270 C C . GLY B 1 50 ? -2.832 -21.312 -14.75 1 94.19 50 GLY B C 1
ATOM 1271 O O . GLY B 1 50 ? -1.905 -21.688 -14.031 1 94.19 50 GLY B O 1
ATOM 1272 N N . MET B 1 51 ? -3.295 -20.078 -14.883 1 94.69 51 MET B N 1
ATOM 1273 C CA . MET B 1 51 ? -2.613 -19.016 -14.148 1 94.69 51 MET B CA 1
ATOM 1274 C C . MET B 1 51 ? -2.912 -19.109 -12.656 1 94.69 51 MET B C 1
ATOM 1276 O O . MET B 1 51 ? -4.043 -19.391 -12.266 1 94.69 51 MET B O 1
ATOM 1280 N N . LYS B 1 52 ? -1.901 -18.891 -11.859 1 96.75 52 LYS B N 1
ATOM 1281 C CA . LYS B 1 52 ? -2.059 -18.875 -10.406 1 96.75 52 LYS B CA 1
ATOM 1282 C C . LYS B 1 52 ? -1.771 -17.5 -9.836 1 96.75 52 LYS B C 1
ATOM 1284 O O . LYS B 1 52 ? -0.872 -16.797 -10.305 1 96.75 52 LYS B O 1
ATOM 1289 N N . LEU B 1 53 ? -2.545 -17.172 -8.906 1 97.31 53 LEU B N 1
ATOM 1290 C CA . LEU B 1 53 ? -2.383 -15.898 -8.219 1 97.31 53 LEU B CA 1
ATOM 1291 C C . LEU B 1 53 ? -2.135 -16.109 -6.727 1 97.31 53 LEU B C 1
ATOM 1293 O O . LEU B 1 53 ? -2.949 -16.734 -6.043 1 97.31 53 LEU B O 1
ATOM 1297 N N . ARG B 1 54 ? -1.007 -15.656 -6.234 1 98.06 54 ARG B N 1
ATOM 1298 C CA . ARG B 1 54 ? -0.753 -15.531 -4.805 1 98.06 54 ARG B CA 1
ATOM 1299 C C . ARG B 1 54 ? -0.97 -14.094 -4.332 1 98.06 54 ARG B C 1
ATOM 1301 O O . ARG B 1 54 ? -0.314 -13.172 -4.816 1 98.06 54 ARG B O 1
ATOM 1308 N N . VAL B 1 55 ? -1.875 -13.953 -3.443 1 98.5 55 VAL B N 1
ATOM 1309 C CA . VAL B 1 55 ? -2.223 -12.633 -2.943 1 98.5 55 VAL B CA 1
ATOM 1310 C C . VAL B 1 55 ? -1.844 -12.523 -1.468 1 98.5 55 VAL B C 1
ATOM 1312 O O . VAL B 1 55 ? -2.285 -13.328 -0.645 1 98.5 55 VAL B O 1
ATOM 1315 N N . GLN B 1 56 ? -1.039 -11.57 -1.168 1 98.69 56 GLN B N 1
ATOM 1316 C CA . GLN B 1 56 ? -0.68 -11.203 0.199 1 98.69 56 GLN B CA 1
ATOM 1317 C C . GLN B 1 56 ? -1.222 -9.828 0.562 1 98.69 56 GLN B C 1
ATOM 1319 O O . GLN B 1 56 ? -1.145 -8.891 -0.238 1 98.69 56 GLN B O 1
ATOM 1324 N N . LEU B 1 57 ? -1.786 -9.742 1.748 1 98.81 57 LEU B N 1
ATOM 1325 C CA . LEU B 1 57 ? -2.352 -8.484 2.223 1 98.81 57 LEU B CA 1
ATOM 1326 C C . LEU B 1 57 ? -1.708 -8.055 3.537 1 98.81 57 LEU B C 1
ATOM 1328 O O . LEU B 1 57 ? -1.564 -8.867 4.453 1 98.81 57 LEU B O 1
AT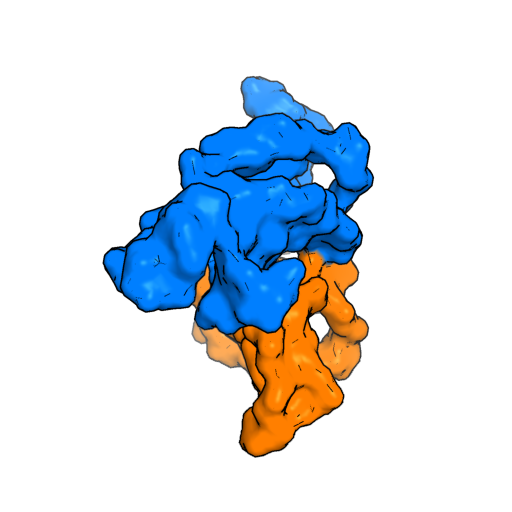OM 1332 N N . ALA B 1 58 ? -1.2 -6.867 3.637 1 98.88 58 ALA B N 1
ATOM 1333 C CA . ALA B 1 58 ? -0.807 -6.215 4.883 1 98.88 58 ALA B CA 1
ATOM 1334 C C . ALA B 1 58 ? -1.876 -5.23 5.352 1 98.88 58 ALA B C 1
ATOM 1336 O O . ALA B 1 58 ? -2.186 -4.262 4.652 1 98.88 58 ALA B O 1
ATOM 1337 N N . VAL B 1 59 ? -2.453 -5.469 6.449 1 98.5 59 VAL B N 1
ATOM 1338 C CA . VAL B 1 59 ? -3.572 -4.699 6.977 1 98.5 59 VAL B CA 1
ATOM 1339 C C . VAL B 1 59 ? -3.404 -4.5 8.484 1 98.5 59 VAL B C 1
ATOM 1341 O O . VAL B 1 59 ? -2.854 -5.363 9.172 1 98.5 59 VAL B O 1
ATOM 1344 N N . PRO B 1 60 ? -3.889 -3.354 9.016 1 98.31 60 PRO B N 1
ATOM 1345 C CA . PRO B 1 60 ? -3.66 -3.062 10.438 1 98.31 60 PRO B CA 1
ATOM 1346 C C . PRO B 1 60 ? -4.746 -3.641 11.336 1 98.31 60 PRO B C 1
ATOM 1348 O O . PRO B 1 60 ? -5.004 -3.104 12.422 1 98.31 60 PRO B O 1
ATOM 1351 N N . VAL B 1 61 ? -5.531 -4.609 10.914 1 97.56 61 VAL B N 1
ATOM 1352 C CA . VAL B 1 61 ? -6.559 -5.293 11.695 1 97.56 61 VAL B CA 1
ATOM 1353 C C . VAL B 1 61 ? -6.336 -6.801 11.641 1 97.56 61 VAL B C 1
ATOM 1355 O O . VAL B 1 61 ? -5.492 -7.281 10.875 1 97.56 61 VAL B O 1
ATOM 1358 N N . ALA B 1 62 ? -7.152 -7.477 12.43 1 97.25 62 ALA B N 1
ATOM 1359 C CA . ALA B 1 62 ? -7.082 -8.938 12.406 1 97.25 62 ALA B CA 1
ATOM 1360 C C . ALA B 1 62 ? -7.684 -9.492 11.117 1 97.25 62 ALA B C 1
ATOM 1362 O O . ALA B 1 62 ? -8.633 -8.922 10.57 1 97.25 62 ALA B O 1
ATOM 1363 N N . GLU B 1 63 ? -7.082 -10.594 10.648 1 97.25 63 GLU B N 1
ATOM 1364 C CA . GLU B 1 63 ? -7.523 -11.227 9.406 1 97.25 63 GLU B CA 1
ATOM 1365 C C . GLU B 1 63 ? -9.023 -11.523 9.445 1 97.25 63 GLU B C 1
ATOM 1367 O O . GLU B 1 63 ? -9.703 -11.43 8.422 1 97.25 63 GLU B O 1
ATOM 1372 N N . GLU B 1 64 ? -9.547 -11.82 10.641 1 97.56 64 GLU B N 1
ATOM 1373 C CA . GLU B 1 64 ? -10.945 -12.219 10.781 1 97.56 64 GLU B CA 1
ATOM 1374 C C . GLU B 1 64 ? -11.875 -11.047 10.492 1 97.56 64 GLU B C 1
ATOM 1376 O O . GLU B 1 64 ? -13.07 -11.242 10.258 1 97.56 64 GLU B O 1
ATOM 1381 N N . GLU B 1 65 ? -11.336 -9.844 10.484 1 97.19 65 GLU B N 1
ATOM 1382 C CA . GLU B 1 65 ? -12.141 -8.648 10.258 1 97.19 65 GLU B CA 1
ATOM 1383 C C . GLU B 1 65 ? -12.297 -8.359 8.766 1 97.19 65 GLU B C 1
ATOM 1385 O O . GLU B 1 65 ? -13.031 -7.449 8.375 1 97.19 65 GLU B O 1
ATOM 1390 N N . VAL B 1 66 ? -11.672 -9.18 7.918 1 98.5 66 VAL B N 1
ATOM 1391 C CA . VAL B 1 66 ? -11.688 -8.953 6.477 1 98.5 66 VAL B CA 1
ATOM 1392 C C . VAL B 1 66 ? -12.508 -10.039 5.789 1 98.5 66 VAL B C 1
ATOM 1394 O O . VAL B 1 66 ? -12.312 -11.227 6.051 1 98.5 66 VAL B O 1
ATOM 1397 N N . ASP B 1 67 ? -13.383 -9.633 4.973 1 98.5 67 ASP B N 1
ATOM 1398 C CA . ASP B 1 67 ? -14.18 -10.562 4.18 1 98.5 67 ASP B CA 1
ATOM 1399 C C . ASP B 1 67 ? -13.414 -11.031 2.941 1 98.5 67 ASP B C 1
ATOM 1401 O O . ASP B 1 67 ? -13.461 -10.375 1.896 1 98.5 67 ASP B O 1
ATOM 1405 N N . VAL B 1 68 ? -12.93 -12.195 2.992 1 98.19 68 VAL B N 1
ATOM 1406 C CA . VAL B 1 68 ? -12.062 -12.742 1.951 1 98.19 68 VAL B CA 1
ATOM 1407 C C . VAL B 1 68 ? -12.875 -12.992 0.684 1 98.19 68 VAL B C 1
ATOM 1409 O O . VAL B 1 68 ? -12.359 -12.852 -0.429 1 98.19 68 VAL B O 1
ATOM 1412 N N . GLU B 1 69 ? -14.109 -13.297 0.821 1 98 69 GLU B N 1
ATOM 1413 C CA . GLU B 1 69 ? -14.938 -13.562 -0.349 1 98 69 GLU B CA 1
ATOM 1414 C C . GLU B 1 69 ? -15.094 -12.312 -1.213 1 98 69 GLU B C 1
ATOM 1416 O O . GLU B 1 69 ? -15.133 -12.398 -2.441 1 98 69 GLU B O 1
ATOM 1421 N N . GLU B 1 70 ? -15.188 -11.148 -0.598 1 98.5 70 GLU B N 1
ATOM 1422 C CA . GLU B 1 70 ? -15.25 -9.898 -1.344 1 98.5 70 GLU B CA 1
ATOM 1423 C C . GLU B 1 70 ? -13.953 -9.641 -2.096 1 98.5 70 GLU B C 1
ATOM 1425 O O . GLU B 1 70 ? -13.961 -9.102 -3.207 1 98.5 70 GLU B O 1
ATOM 1430 N N . ILE B 1 71 ? -12.82 -10.047 -1.522 1 98.5 71 ILE B N 1
ATOM 1431 C CA . ILE B 1 71 ? -11.516 -9.859 -2.137 1 98.5 71 ILE B CA 1
ATOM 1432 C C . ILE B 1 71 ? -11.391 -10.75 -3.369 1 98.5 71 ILE B C 1
ATOM 1434 O O . ILE B 1 71 ? -10.891 -10.32 -4.41 1 98.5 71 ILE B O 1
ATOM 1438 N N . LYS B 1 72 ? -11.867 -11.953 -3.25 1 97.88 72 LYS B N 1
ATOM 1439 C CA . LYS B 1 72 ? -11.766 -12.922 -4.332 1 97.88 72 LYS B CA 1
ATOM 1440 C C . LYS B 1 72 ? -12.469 -12.422 -5.594 1 97.88 72 LYS B C 1
ATOM 1442 O O . LYS B 1 72 ? -12.031 -12.703 -6.707 1 97.88 72 LYS B O 1
ATOM 1447 N N . LYS B 1 73 ? -13.461 -11.648 -5.441 1 97.81 73 LYS B N 1
ATOM 1448 C CA . LYS B 1 73 ? -14.258 -11.156 -6.555 1 97.81 73 LYS B CA 1
ATOM 1449 C C . LYS B 1 73 ? -13.461 -10.18 -7.418 1 97.81 73 LYS B C 1
ATOM 1451 O O . LYS B 1 73 ? -13.836 -9.898 -8.555 1 97.81 73 LYS B O 1
ATOM 1456 N N . VAL B 1 74 ? -12.438 -9.648 -6.941 1 97.81 74 VAL B N 1
ATOM 1457 C CA . VAL B 1 74 ? -11.617 -8.688 -7.668 1 97.81 74 VAL B CA 1
ATOM 1458 C C . VAL B 1 74 ? -10.898 -9.391 -8.82 1 97.81 74 VAL B C 1
ATOM 1460 O O . VAL B 1 74 ? -10.562 -8.758 -9.828 1 97.81 74 VAL B O 1
ATOM 1463 N N . PHE B 1 75 ? -10.602 -10.719 -8.672 1 96.19 75 PHE B N 1
ATOM 1464 C CA . PHE B 1 75 ? -9.781 -11.469 -9.609 1 96.19 75 PHE B CA 1
ATOM 1465 C C . PHE B 1 75 ? -10.648 -12.344 -10.516 1 96.19 75 PHE B C 1
ATOM 1467 O O . PHE B 1 75 ? -11.039 -13.445 -10.125 1 96.19 75 PHE B O 1
ATOM 1474 N N . PRO B 1 76 ? -10.797 -11.93 -11.703 1 89.69 76 PRO B N 1
ATOM 1475 C CA . PRO B 1 76 ? -11.766 -12.586 -12.586 1 89.69 76 PRO B CA 1
ATOM 1476 C C . PRO B 1 76 ? -11.234 -13.883 -13.195 1 89.69 76 PRO B C 1
ATOM 1478 O O . PRO B 1 76 ? -12.016 -14.711 -13.664 1 89.69 76 PRO B O 1
ATOM 1481 N N . TYR B 1 77 ? -9.906 -14.086 -13.219 1 89 77 TYR B N 1
ATOM 1482 C CA . TYR B 1 77 ? -9.344 -15.25 -13.891 1 89 77 TYR B CA 1
ATOM 1483 C C . TYR B 1 77 ? -8.227 -15.875 -13.047 1 89 77 TYR B C 1
ATOM 1485 O O . TYR B 1 77 ? -7.688 -15.227 -12.148 1 89 77 TYR B O 1
ATOM 1493 N N . GLY B 1 78 ? -8.016 -17.156 -13.297 1 93.44 78 GLY B N 1
ATOM 1494 C CA . GLY B 1 78 ? -6.91 -17.844 -12.664 1 93.44 78 GLY B CA 1
ATOM 1495 C C . GLY B 1 78 ? -7.305 -18.562 -11.391 1 93.44 78 GLY B C 1
ATOM 1496 O O . GLY B 1 78 ? -8.438 -18.422 -10.922 1 93.44 78 GLY B O 1
ATOM 1497 N N . GLU B 1 79 ? -6.398 -19.359 -10.953 1 95.69 79 GLU B N 1
ATOM 1498 C CA . GLU B 1 79 ? -6.551 -20.016 -9.664 1 95.69 79 GLU B CA 1
ATOM 1499 C C . GLU B 1 79 ? -6 -19.156 -8.531 1 95.69 79 GLU B C 1
ATOM 1501 O O . GLU B 1 79 ? -4.793 -18.922 -8.461 1 95.69 79 GLU B O 1
ATOM 1506 N N . LEU B 1 80 ? -6.879 -18.719 -7.75 1 96.88 80 LEU B N 1
ATOM 1507 C CA . LEU B 1 80 ? -6.465 -17.953 -6.582 1 96.88 80 LEU B CA 1
ATOM 1508 C C . LEU B 1 80 ? -6.035 -18.875 -5.445 1 96.88 80 LEU B C 1
ATOM 1510 O O . LEU B 1 80 ? -6.848 -19.641 -4.926 1 96.88 80 LEU B O 1
ATOM 1514 N N . LEU B 1 81 ? -4.785 -18.797 -5.141 1 97.5 81 LEU B N 1
ATOM 1515 C CA . LEU B 1 81 ? -4.309 -19.5 -3.957 1 97.5 81 LEU B CA 1
ATOM 1516 C C . LEU B 1 81 ? -4.859 -18.875 -2.684 1 97.5 81 LEU B C 1
ATOM 1518 O O . LEU B 1 81 ? -5.41 -17.766 -2.725 1 97.5 81 LEU B O 1
ATOM 1522 N N . PRO B 1 82 ? -4.801 -19.578 -1.562 1 97.25 82 PRO B N 1
ATOM 1523 C CA . PRO B 1 82 ? -5.293 -18.969 -0.324 1 97.25 82 PRO B CA 1
ATOM 1524 C C . PRO B 1 82 ? -4.656 -17.609 -0.04 1 97.25 82 PRO B C 1
ATOM 1526 O O . PRO B 1 82 ? -3.436 -17.453 -0.137 1 97.25 82 PRO B O 1
ATOM 1529 N N . ILE B 1 83 ? -5.465 -16.703 0.297 1 98.12 83 ILE B N 1
ATOM 1530 C CA . ILE B 1 83 ? -4.996 -15.352 0.563 1 98.12 83 ILE B CA 1
ATOM 1531 C C . ILE B 1 83 ? -4.207 -15.32 1.871 1 98.12 83 ILE B C 1
ATOM 1533 O O . ILE B 1 83 ? -4.637 -15.898 2.873 1 98.12 83 ILE B O 1
ATOM 1537 N N . GLU B 1 84 ? -3.094 -14.672 1.81 1 98.31 84 GLU B N 1
ATOM 1538 C CA . GLU B 1 84 ? -2.227 -14.57 2.979 1 98.31 84 GLU B CA 1
ATOM 1539 C C . GLU B 1 84 ? -2.297 -13.18 3.602 1 98.31 84 GLU B C 1
ATOM 1541 O O . GLU B 1 84 ? -2.34 -12.172 2.889 1 98.31 84 GLU B O 1
ATOM 1546 N N . PHE B 1 85 ? -2.342 -13.188 4.992 1 98.5 85 PHE B N 1
ATOM 1547 C CA . PHE B 1 85 ? -2.391 -11.922 5.715 1 98.5 85 PHE B CA 1
ATOM 1548 C C . PHE B 1 85 ? -1.128 -11.727 6.547 1 98.5 85 PHE B C 1
ATOM 1550 O O . PHE B 1 85 ? -0.564 -12.688 7.066 1 98.5 85 PHE B O 1
ATOM 1557 N N . GLN B 1 86 ? -0.707 -10.547 6.605 1 98.06 86 GLN B N 1
ATOM 1558 C CA . GLN B 1 86 ? 0.267 -10.117 7.605 1 98.06 86 GLN B CA 1
ATOM 1559 C C . GLN B 1 86 ? -0.173 -8.828 8.281 1 98.06 86 GLN B C 1
ATOM 1561 O O . GLN B 1 86 ? -0.955 -8.055 7.719 1 98.06 86 GLN B O 1
ATOM 1566 N N . SER B 1 87 ? 0.388 -8.633 9.555 1 97.94 87 SER B N 1
ATOM 1567 C CA . SER B 1 87 ? 0.228 -7.32 10.172 1 97.94 87 SER B CA 1
ATOM 1568 C C . SER B 1 87 ? 0.985 -6.25 9.398 1 97.94 87 SER B C 1
ATOM 1570 O O . SER B 1 87 ? 2.129 -6.461 8.984 1 97.94 87 SER B O 1
ATOM 1572 N N . GLY B 1 88 ? 0.346 -5.203 9.172 1 98.25 88 GLY B N 1
ATOM 1573 C CA . GLY B 1 88 ? 0.934 -4.102 8.422 1 98.25 88 GLY B CA 1
ATOM 1574 C C . GLY B 1 88 ? -0.083 -3.061 7.992 1 98.25 88 GLY B C 1
ATOM 1575 O O . GLY B 1 88 ? -1.022 -2.764 8.734 1 98.25 88 GLY B O 1
ATOM 1576 N N . GLY B 1 89 ? 0.214 -2.506 6.789 1 98.62 89 GLY B N 1
ATOM 1577 C CA . GLY B 1 89 ? -0.63 -1.377 6.43 1 98.62 89 GLY B CA 1
ATOM 1578 C C . GLY B 1 89 ? -0.413 -0.165 7.316 1 98.62 89 GLY B C 1
ATOM 1579 O O . GLY B 1 89 ? 0.726 0.18 7.637 1 98.62 89 GLY B O 1
ATOM 1580 N N . MET B 1 90 ? -1.562 0.523 7.484 1 98.69 90 MET B N 1
ATOM 1581 C CA . MET B 1 90 ? -1.443 1.75 8.266 1 98.69 90 MET B CA 1
ATOM 1582 C C . MET B 1 90 ? -2.793 2.158 8.852 1 98.69 90 MET B C 1
ATOM 1584 O O . MET B 1 90 ? -3.838 1.873 8.258 1 98.69 90 MET B O 1
ATOM 1588 N N . ARG B 1 91 ? -2.711 2.645 10.039 1 97.62 91 ARG B N 1
ATOM 1589 C CA . ARG B 1 91 ? -3.805 3.43 10.602 1 97.62 91 ARG B CA 1
ATOM 1590 C C . ARG B 1 91 ? -3.406 4.895 10.758 1 97.62 91 ARG B C 1
ATOM 1592 O O . ARG B 1 91 ? -2.348 5.199 11.312 1 97.62 91 ARG B O 1
ATOM 1599 N N . ALA B 1 92 ? -4.207 5.754 10.141 1 96.94 92 ALA B N 1
ATOM 1600 C CA . ALA B 1 92 ? -3.936 7.184 10.258 1 96.94 92 ALA B CA 1
ATOM 1601 C C . ALA B 1 92 ? -5.234 7.98 10.352 1 96.94 92 ALA B C 1
ATOM 1603 O O . ALA B 1 92 ? -6.309 7.473 10.031 1 96.94 92 ALA B O 1
ATOM 1604 N N . SER B 1 93 ? -5.055 9.172 10.805 1 95.69 93 SER B N 1
ATOM 1605 C CA . SER B 1 93 ? -6.234 10.023 10.93 1 95.69 93 SER B CA 1
ATOM 1606 C C . SER B 1 93 ? -6.605 10.648 9.586 1 95.69 93 SER B C 1
ATOM 1608 O O . SER B 1 93 ? -5.734 11.133 8.859 1 95.69 93 SER B O 1
ATOM 1610 N N . SER B 1 94 ? -7.863 10.625 9.258 1 93.88 94 SER B N 1
ATOM 1611 C CA . SER B 1 94 ? -8.375 11.336 8.086 1 93.88 94 SER B CA 1
ATOM 1612 C C . SER B 1 94 ? -8.586 12.812 8.383 1 93.88 94 SER B C 1
ATOM 1614 O O . SER B 1 94 ? -8.836 13.609 7.477 1 93.88 94 SER B O 1
ATOM 1616 N N . GLY B 1 95 ? -8.484 13.18 9.664 1 92.5 95 GLY B N 1
ATOM 1617 C CA . GLY B 1 95 ? -8.68 14.562 10.07 1 92.5 95 GLY B CA 1
ATOM 1618 C C . GLY B 1 95 ? -10.117 14.875 10.461 1 92.5 95 GLY B C 1
ATOM 1619 O O . GLY B 1 95 ? -10.398 15.961 10.977 1 92.5 95 GLY B O 1
ATOM 1620 N N . ILE B 1 96 ? -11.062 13.93 10.172 1 93 96 ILE B N 1
ATOM 1621 C CA . ILE B 1 96 ? -12.469 14.188 10.461 1 93 96 ILE B CA 1
ATOM 1622 C C . ILE B 1 96 ? -13.203 12.859 10.656 1 93 96 ILE B C 1
ATOM 1624 O O . ILE B 1 96 ? -12.859 11.852 10.031 1 93 96 ILE B O 1
ATOM 1628 N N . ALA B 1 97 ? -14.188 12.906 11.578 1 93.5 97 ALA B N 1
ATOM 1629 C CA . ALA B 1 97 ? -15.117 11.789 11.75 1 93.5 97 ALA B CA 1
ATOM 1630 C C . ALA B 1 97 ? -16.516 12.164 11.297 1 93.5 97 ALA B C 1
ATOM 1632 O O . ALA B 1 97 ? -17.078 13.18 11.734 1 93.5 97 ALA B O 1
ATOM 1633 N N . LEU B 1 98 ? -17.094 11.383 10.422 1 94.31 98 LEU B N 1
ATOM 1634 C CA . LEU B 1 98 ? -18.453 11.586 9.906 1 94.31 98 LEU B CA 1
ATOM 1635 C C . LEU B 1 98 ? -19.359 10.422 10.297 1 94.31 98 LEU B C 1
ATOM 1637 O O . LEU B 1 98 ? -19.406 9.406 9.602 1 94.31 98 LEU B O 1
ATOM 1641 N N . PRO B 1 99 ? -20.125 10.594 11.297 1 92.69 99 PRO B N 1
ATOM 1642 C CA . PRO B 1 99 ? -20.984 9.5 11.758 1 92.69 99 PRO B CA 1
ATOM 1643 C C . PRO B 1 99 ? -21.922 8.984 10.664 1 92.69 99 PRO B C 1
ATOM 1645 O O . PRO B 1 99 ? -22.203 7.785 10.609 1 92.69 99 PRO B O 1
ATOM 1648 N N . GLU B 1 100 ? -22.328 9.773 9.805 1 93.31 100 GLU B N 1
ATOM 1649 C CA . GLU B 1 100 ? -23.219 9.406 8.711 1 93.31 100 GLU B CA 1
ATOM 1650 C C . GLU B 1 100 ? -22.562 8.422 7.758 1 93.31 100 GLU B C 1
ATOM 1652 O O . GLU B 1 100 ? -23.234 7.723 7.004 1 93.31 100 GLU B O 1
ATOM 1657 N N . MET B 1 101 ? -21.25 8.375 7.84 1 91.94 101 MET B N 1
ATOM 1658 C CA . MET B 1 101 ? -20.484 7.473 6.973 1 91.94 101 MET B CA 1
ATOM 1659 C C . MET B 1 101 ? -20.031 6.234 7.742 1 91.94 101 MET B C 1
ATOM 1661 O O . MET B 1 101 ? -19.203 5.469 7.254 1 91.94 101 MET B O 1
ATOM 1665 N N . GLY B 1 102 ? -20.531 6.133 9.016 1 91.31 102 GLY B N 1
ATOM 1666 C CA . GLY B 1 102 ? -20.219 4.945 9.789 1 91.31 102 GLY B CA 1
ATOM 1667 C C . GLY B 1 102 ? -18.969 5.098 10.641 1 91.31 102 GLY B C 1
ATOM 1668 O O . GLY B 1 102 ? -18.5 4.125 11.234 1 91.31 102 GLY B O 1
ATOM 1669 N N . ASP B 1 103 ? -18.453 6.305 10.656 1 93.19 103 ASP B N 1
ATOM 1670 C CA . ASP B 1 103 ? -17.234 6.527 11.422 1 93.19 103 ASP B CA 1
ATOM 1671 C C . ASP B 1 103 ? -17.5 6.398 12.922 1 93.19 103 ASP B C 1
ATOM 1673 O O . ASP B 1 103 ? -18.453 6.969 13.438 1 93.19 103 ASP B O 1
ATOM 1677 N N . THR B 1 104 ? -16.656 5.648 13.531 1 93.44 104 THR B N 1
ATOM 1678 C CA . THR B 1 104 ? -16.656 5.645 14.992 1 93.44 104 THR B CA 1
ATOM 1679 C C . THR B 1 104 ? -15.57 6.562 15.531 1 93.44 104 THR B C 1
ATOM 1681 O O . THR B 1 104 ? -15.594 6.938 16.703 1 93.44 104 THR B O 1
ATOM 1684 N N . ASN B 1 105 ? -14.641 6.875 14.789 1 94.88 105 ASN B N 1
ATOM 1685 C CA . ASN B 1 105 ? -13.555 7.828 15 1 94.88 105 ASN B CA 1
ATOM 1686 C C . ASN B 1 105 ? -12.992 8.344 13.672 1 94.88 105 ASN B C 1
ATOM 1688 O O . ASN B 1 105 ? -13.625 8.188 12.625 1 94.88 105 ASN B O 1
ATOM 1692 N N . ASP B 1 106 ? -11.844 9 13.656 1 95.31 106 ASP B N 1
ATOM 1693 C CA . ASP B 1 106 ? -11.32 9.609 12.438 1 95.31 106 ASP B CA 1
ATOM 1694 C C . ASP B 1 106 ? -10.281 8.711 11.781 1 95.31 106 ASP B C 1
ATOM 1696 O O . ASP B 1 106 ? -9.547 9.148 10.891 1 95.31 106 ASP B O 1
ATOM 1700 N N . ASP B 1 107 ? -10.25 7.426 12.141 1 95.38 107 ASP B N 1
ATOM 1701 C CA . ASP B 1 107 ? -9.219 6.547 11.602 1 95.38 107 ASP B CA 1
ATOM 1702 C C . ASP B 1 107 ? -9.531 6.156 10.156 1 95.38 107 ASP B C 1
ATOM 1704 O O . ASP B 1 107 ? -10.672 5.816 9.836 1 95.38 107 ASP B O 1
ATOM 1708 N N . MET B 1 108 ? -8.508 6.281 9.336 1 96.69 108 MET B N 1
ATOM 1709 C CA . MET B 1 108 ? -8.484 5.613 8.039 1 96.69 108 MET B CA 1
ATOM 1710 C C . MET B 1 108 ? -7.746 4.281 8.125 1 96.69 108 MET B C 1
ATOM 1712 O O . MET B 1 108 ? -6.738 4.172 8.828 1 96.69 108 MET B O 1
ATOM 1716 N N . ILE B 1 109 ? -8.25 3.316 7.449 1 97.88 109 ILE B N 1
ATOM 1717 C CA . ILE B 1 109 ? -7.551 2.045 7.305 1 97.88 109 ILE B CA 1
ATOM 1718 C C . ILE B 1 109 ? -6.895 1.974 5.926 1 97.88 109 ILE B C 1
ATOM 1720 O O . ILE B 1 109 ? -7.543 2.219 4.91 1 97.88 109 ILE B O 1
ATOM 1724 N N . VAL B 1 110 ? -5.574 1.69 5.918 1 98.69 110 VAL B N 1
ATOM 1725 C CA . VAL B 1 110 ? -4.832 1.549 4.672 1 98.69 110 VAL B CA 1
ATOM 1726 C C . VAL B 1 110 ? -4.266 0.134 4.562 1 98.69 110 VAL B C 1
ATOM 1728 O O . VAL B 1 110 ? -3.662 -0.375 5.508 1 98.69 110 VAL B O 1
ATOM 1731 N N . ALA B 1 111 ? -4.461 -0.489 3.451 1 98.81 111 ALA B N 1
ATOM 1732 C CA . ALA B 1 111 ? -3.965 -1.836 3.176 1 98.81 111 ALA B CA 1
ATOM 1733 C C . ALA B 1 111 ? -3 -1.834 1.994 1 98.81 111 ALA B C 1
ATOM 1735 O O . ALA B 1 111 ? -3.027 -0.923 1.164 1 98.81 111 ALA B O 1
ATOM 1736 N N . ILE B 1 112 ? -2.129 -2.793 1.974 1 98.88 112 ILE B N 1
ATOM 1737 C CA . ILE B 1 112 ? -1.241 -3.066 0.849 1 98.88 112 ILE B CA 1
ATOM 1738 C C . ILE B 1 112 ? -1.506 -4.469 0.311 1 98.88 112 ILE B C 1
ATOM 1740 O O . ILE B 1 112 ? -1.777 -5.395 1.08 1 98.88 112 ILE B O 1
ATOM 1744 N N . SER B 1 113 ? -1.396 -4.57 -0.948 1 98.88 113 SER B N 1
ATOM 1745 C CA . SER B 1 113 ? -1.494 -5.879 -1.587 1 98.88 113 SER B CA 1
ATOM 1746 C C . SER B 1 113 ? -0.252 -6.184 -2.416 1 98.88 113 SER B C 1
ATOM 1748 O O . SER B 1 113 ? 0.298 -5.297 -3.07 1 98.88 113 SER B O 1
ATOM 1750 N N . CYS B 1 114 ? 0.209 -7.367 -2.328 1 98.62 114 CYS B N 1
ATOM 1751 C CA . CYS B 1 114 ? 1.195 -7.957 -3.227 1 98.62 114 CYS B CA 1
ATOM 1752 C C . CYS B 1 114 ? 0.604 -9.141 -3.984 1 98.62 114 CYS B C 1
ATOM 1754 O O . CYS B 1 114 ? 0.236 -10.148 -3.379 1 98.62 114 CYS B O 1
ATOM 1756 N N . VAL B 1 115 ? 0.512 -8.984 -5.297 1 97.94 115 VAL B N 1
ATOM 1757 C CA . VAL B 1 115 ? -0.046 -10.023 -6.156 1 97.94 115 VAL B CA 1
ATOM 1758 C C . VAL B 1 115 ? 1.06 -10.633 -7.016 1 97.94 115 VAL B C 1
ATOM 1760 O O . VAL B 1 115 ? 1.667 -9.945 -7.836 1 97.94 115 VAL B O 1
ATOM 1763 N N . THR B 1 116 ? 1.314 -11.898 -6.766 1 97.19 116 THR 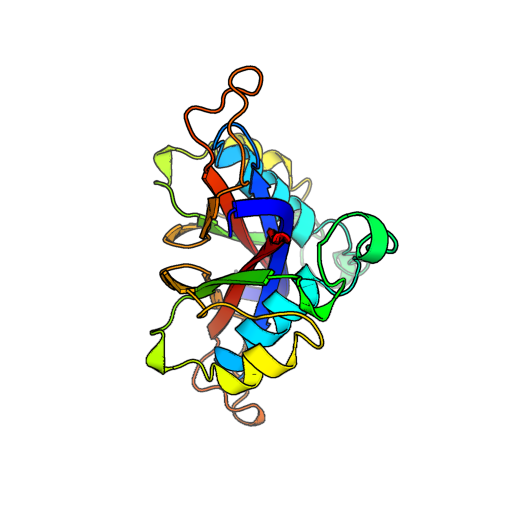B N 1
ATOM 1764 C CA . THR B 1 116 ? 2.26 -12.656 -7.578 1 97.19 116 THR B CA 1
ATOM 1765 C C . THR B 1 116 ? 1.524 -13.523 -8.602 1 97.19 116 THR B C 1
ATOM 1767 O O . THR B 1 116 ? 0.649 -14.312 -8.242 1 97.19 116 THR B O 1
ATOM 1770 N N . VAL B 1 117 ? 1.876 -13.352 -9.836 1 95.69 117 VAL B N 1
ATOM 1771 C CA . VAL B 1 117 ? 1.272 -14.102 -10.93 1 95.69 117 VAL B CA 1
ATOM 1772 C C . VAL B 1 117 ? 2.268 -15.133 -11.461 1 95.69 117 VAL B C 1
ATOM 1774 O O . VAL B 1 117 ? 3.434 -14.812 -11.703 1 95.69 117 VAL B O 1
ATOM 1777 N N . GLY B 1 118 ? 1.769 -16.391 -11.523 1 95.19 118 GLY B N 1
ATOM 1778 C CA . GLY B 1 118 ? 2.602 -17.469 -12.039 1 95.19 118 GLY B CA 1
ATOM 1779 C C . GLY B 1 118 ? 1.807 -18.703 -12.461 1 95.19 118 GLY B C 1
ATOM 1780 O O . GLY B 1 118 ? 0.638 -18.578 -12.836 1 95.19 118 GLY B O 1
ATOM 1781 N N . TYR B 1 119 ? 2.605 -19.797 -12.594 1 95.75 119 TYR B N 1
ATOM 1782 C CA . TYR B 1 119 ? 1.984 -21.078 -12.914 1 95.75 119 TYR B CA 1
ATOM 1783 C C . TYR B 1 119 ? 2.812 -22.234 -12.367 1 95.75 119 TYR B C 1
ATOM 1785 O O . TYR B 1 119 ? 3.988 -22.062 -12.039 1 95.75 119 TYR B O 1
#

Organism: Ectocarpus siliculosus (NCBI:txid2880)

Secondary structure (DSSP, 8-state):
---EEEEEEEEEEESSS--HHHHHHHHHHHHHTT---TTHHHHSTTGGGG-EEEEEEEESS-GGGS-HHHHHTT--SSEEPPPEEEE-BEEEE-S---GGGT-SSSEEEEEEEEEEEE-/---EEEEEEEEEEESSS--HHHHHHHHHHHHHTT---TTHHHHSTTGGGG-EEEEEEEESS-GGGS-HHHHHTT--SSEEPPPEEEE-BEEEE-S---GGGT-SSSEEEEEEEEEEEE-

pLDDT: mean 95.58, std 3.36, range [84.62, 98.88]

Nearest PDB structures (foldseek):
  3c8l-assembly1_A  TM=9.021E-01  e=3.591E-12  Nostoc punctiforme PCC 73102
  5mn7-assembly1_A  TM=4.481E-01  e=4.419E-04  Staphylococcus aureus
  3c8l-assembly1_A  TM=9.023E-01  e=6.290E-12  Nostoc punctiforme PCC 73102
  6tiy-assembly1_A  TM=3.067E-01  e=7.783E-01  Drosophila melanogaster